Protein AF-A0A2G6H4A6-F1 (afdb_monomer_lite)

Secondary structure (DSSP, 8-state):
----EEEEEEEEEEEEEEEE---S-GGGTTS--EEEEEEEEEEEEEEETTEEEEEEEEEETT--EEEEEEEEEEEETTEEEEEEEEEE-TT---TT---SSSSSSSSSEEEEEEEEEE--STTEEEEEEEEEEEESS-BTTB-S-EEEEEEEEEEEEEEETTEEEEEEEEEEEEEEE--S--SS--EEEEEEEEE-

Sequence (196 aa):
MYKNLKIGTNIIHYKYSNSFQKGNSLSDLYDFKGRNGLNYSLYANYRYDRIYGFTELSFDKERAKAVLAGILLNASERLQFSMLYRDFARNYQGLYSAGFGDKSGTKNERGWYLGMEILPLAKWKLSAYFDMYEFSWLRQSVDAPSRGNDYKIRVEYLYSDKLDGYLQFYQESNQKNTKKPVAVRFLTKEKRTKLR

Foldseek 3Di:
DPPQKDKDKDKDKFFAPDWDDDDPDQLCPLEDTGGIKMKMKIKMWGDDPQKIKIKMWMAIPVRFIKIKIKMWGCVDPFKIKIKMWIDAEQNGYDPPDQDDDPDGDRHQKTKMKIKMWGDPDVQKIKIKMKIKMWGCGADVQAHHTWIKMKMKIKIKGCPDPVDIDMKMKIKMKIWGFDPDPDPDTDTDIDMDIDID

pLDDT: mean 90.6, std 8.52, range [42.22, 98.56]

Structure (mmCIF, N/CA/C/O backbone):
data_AF-A0A2G6H4A6-F1
#
_entry.id   AF-A0A2G6H4A6-F1
#
loop_
_atom_site.group_PDB
_atom_site.id
_atom_site.type_symbol
_atom_site.label_atom_id
_atom_site.label_alt_id
_atom_site.label_comp_id
_atom_site.label_asym_id
_atom_site.label_entity_id
_atom_site.label_seq_id
_atom_site.pdbx_PDB_ins_code
_atom_site.Cartn_x
_atom_site.Cartn_y
_atom_site.Cartn_z
_atom_site.occupancy
_atom_site.B_iso_or_equiv
_atom_site.auth_seq_id
_atom_site.auth_comp_id
_atom_site.auth_asym_id
_atom_site.auth_atom_id
_atom_site.pdbx_PDB_model_num
ATOM 1 N N . MET A 1 1 ? -31.080 -9.383 -1.862 1.00 42.22 1 MET A N 1
ATOM 2 C CA . MET A 1 1 ? -29.990 -10.380 -1.955 1.00 42.22 1 MET A CA 1
ATOM 3 C C . MET A 1 1 ? -28.676 -9.618 -2.092 1.00 42.22 1 MET A C 1
ATOM 5 O O . MET A 1 1 ? -28.403 -9.089 -3.162 1.00 42.22 1 MET A O 1
ATOM 9 N N . TYR A 1 2 ? -27.922 -9.432 -1.005 1.00 52.97 2 TYR A N 1
ATOM 10 C CA . TYR A 1 2 ? -26.636 -8.730 -1.077 1.00 52.97 2 TYR A CA 1
ATOM 11 C C . TYR A 1 2 ? -25.658 -9.603 -1.872 1.00 52.97 2 TYR A C 1
ATOM 13 O O . TYR A 1 2 ? -25.389 -10.740 -1.490 1.00 52.97 2 TYR A O 1
ATOM 21 N N . LYS A 1 3 ? -25.180 -9.118 -3.025 1.00 68.56 3 LYS A N 1
ATOM 22 C CA . LYS A 1 3 ? -24.142 -9.824 -3.785 1.00 68.56 3 LYS A CA 1
ATOM 23 C C . LYS A 1 3 ? -22.835 -9.715 -3.003 1.00 68.56 3 LYS A C 1
ATOM 25 O O . LYS A 1 3 ? -22.158 -8.695 -3.056 1.00 68.56 3 LYS A O 1
ATOM 30 N N . ASN A 1 4 ? -22.514 -10.778 -2.273 1.00 90.56 4 ASN A N 1
ATOM 31 C CA . ASN A 1 4 ? -21.296 -10.900 -1.474 1.00 90.56 4 ASN A CA 1
ATOM 32 C C . ASN A 1 4 ? -20.027 -10.935 -2.333 1.00 90.56 4 ASN A C 1
ATOM 34 O O . ASN A 1 4 ? -18.961 -10.603 -1.835 1.00 90.56 4 ASN A O 1
ATOM 38 N N . LEU A 1 5 ? -20.137 -11.295 -3.617 1.00 95.25 5 LEU A N 1
ATOM 39 C CA . LEU A 1 5 ? -19.042 -11.334 -4.582 1.00 95.25 5 LEU A CA 1
ATOM 40 C C . LEU A 1 5 ? -19.268 -10.303 -5.693 1.00 95.25 5 LEU A C 1
ATOM 42 O O . LEU A 1 5 ? -20.334 -10.267 -6.314 1.00 95.25 5 LEU A O 1
ATOM 46 N N . LYS A 1 6 ? -18.239 -9.507 -5.981 1.00 96.12 6 LYS A N 1
ATOM 47 C CA . LYS A 1 6 ? -18.180 -8.599 -7.127 1.00 96.12 6 LYS A CA 1
ATOM 48 C C . LYS A 1 6 ? -16.910 -8.881 -7.911 1.00 96.12 6 LYS A C 1
ATOM 50 O O . LYS A 1 6 ? -15.824 -8.771 -7.359 1.00 96.12 6 LYS A O 1
ATOM 55 N N . ILE A 1 7 ? -17.055 -9.195 -9.190 1.00 97.19 7 ILE A N 1
ATOM 56 C CA . ILE A 1 7 ? -15.943 -9.357 -10.128 1.00 97.19 7 ILE A CA 1
ATOM 57 C C . ILE A 1 7 ? -16.102 -8.291 -11.206 1.00 97.19 7 ILE A C 1
ATOM 59 O O . ILE A 1 7 ? -17.227 -7.970 -11.596 1.00 97.19 7 ILE A O 1
ATOM 63 N N . GLY A 1 8 ? -14.996 -7.729 -11.669 1.00 97.12 8 GLY A N 1
ATOM 64 C CA . GLY A 1 8 ? -15.000 -6.790 -12.777 1.00 97.12 8 GLY A CA 1
ATOM 65 C C . GLY A 1 8 ? -13.657 -6.730 -13.480 1.00 97.12 8 GLY A C 1
ATOM 66 O O . GLY A 1 8 ? -12.687 -7.374 -13.085 1.00 97.12 8 GLY A O 1
ATOM 67 N N . THR A 1 9 ? -13.623 -5.952 -14.551 1.00 97.38 9 THR A N 1
ATOM 68 C CA . THR A 1 9 ? -12.423 -5.715 -15.342 1.00 97.38 9 THR A CA 1
ATOM 69 C C . THR A 1 9 ? -12.318 -4.235 -15.671 1.00 97.38 9 THR A C 1
ATOM 71 O O . THR A 1 9 ? -13.341 -3.560 -15.791 1.00 97.38 9 THR A O 1
ATOM 74 N N . ASN A 1 10 ? -11.093 -3.740 -15.805 1.00 94.75 10 ASN A N 1
ATOM 75 C CA . ASN A 1 10 ? -10.807 -2.401 -16.303 1.00 94.75 10 ASN A CA 1
ATOM 76 C C . ASN A 1 10 ? -9.886 -2.518 -17.513 1.00 94.75 10 ASN A C 1
ATOM 78 O O . ASN A 1 10 ? -8.988 -3.356 -17.524 1.00 94.75 10 ASN A O 1
ATOM 82 N N . ILE A 1 11 ? -10.085 -1.675 -18.521 1.00 95.44 11 ILE A N 1
ATOM 83 C CA . ILE A 1 11 ? -9.207 -1.593 -19.690 1.00 95.44 11 ILE A CA 1
ATOM 84 C C . ILE A 1 11 ? -8.955 -0.119 -19.969 1.00 95.44 11 ILE A C 1
ATOM 86 O O . ILE A 1 11 ? -9.893 0.666 -20.094 1.00 95.44 11 ILE A O 1
ATOM 90 N N . ILE A 1 12 ? -7.685 0.255 -20.068 1.00 94.06 12 ILE A N 1
ATOM 91 C CA . ILE A 1 12 ? -7.255 1.613 -20.377 1.00 94.06 12 ILE A CA 1
ATOM 92 C C . ILE A 1 12 ? -6.296 1.534 -21.555 1.00 94.06 12 ILE A C 1
ATOM 94 O O . ILE A 1 12 ? -5.229 0.932 -21.466 1.00 94.06 12 ILE A O 1
ATOM 98 N N . HIS A 1 13 ? -6.673 2.176 -22.654 1.00 94.00 13 HIS A N 1
ATOM 99 C CA . HIS A 1 13 ? -5.808 2.402 -23.801 1.00 94.00 13 HIS A CA 1
ATOM 100 C C . HIS A 1 13 ? -5.517 3.895 -23.909 1.00 94.00 13 HIS A C 1
ATOM 102 O O . HIS A 1 13 ? -6.431 4.716 -23.843 1.00 94.00 13 HIS A O 1
ATOM 108 N N . TYR A 1 14 ? -4.252 4.250 -24.096 1.00 91.75 14 TYR A N 1
ATOM 109 C CA . TYR A 1 14 ? -3.830 5.635 -24.260 1.00 91.75 14 TYR A CA 1
ATOM 110 C C . TYR A 1 14 ? -2.920 5.781 -25.476 1.00 91.75 14 TYR A C 1
ATOM 112 O O . TYR A 1 14 ? -2.122 4.896 -25.797 1.00 91.75 14 TYR A O 1
ATOM 120 N N . LYS A 1 15 ? -3.050 6.923 -26.158 1.00 92.69 15 LYS A N 1
ATOM 121 C CA . LYS A 1 15 ? -2.296 7.281 -27.361 1.00 92.69 15 LYS A CA 1
ATOM 122 C C . LYS A 1 15 ? -1.831 8.731 -27.263 1.00 92.69 15 LYS A C 1
ATOM 124 O O . LYS A 1 15 ? -2.640 9.627 -27.050 1.00 92.69 15 LYS A O 1
ATOM 129 N N . TYR A 1 16 ? -0.541 8.951 -27.466 1.00 88.94 16 TYR A N 1
ATOM 130 C CA . TYR A 1 16 ? 0.104 10.257 -27.441 1.00 88.94 16 TYR A CA 1
ATOM 131 C C . TYR A 1 16 ? 0.483 10.709 -28.855 1.00 88.94 16 TYR A C 1
ATOM 133 O O . TYR A 1 16 ? 0.758 9.887 -29.733 1.00 88.94 16 TYR A O 1
ATOM 141 N N . SER A 1 17 ? 0.511 12.026 -29.073 1.00 90.56 17 SER A N 1
ATOM 142 C CA . SER A 1 17 ? 0.963 12.634 -30.333 1.00 90.56 17 SER A CA 1
ATOM 143 C C . SER A 1 17 ? 2.458 12.397 -30.571 1.00 90.56 17 SER A C 1
ATOM 145 O O . SER A 1 17 ? 2.866 12.039 -31.676 1.00 90.56 17 SER A O 1
ATOM 147 N N . ASN A 1 18 ? 3.259 12.515 -29.511 1.00 87.94 18 ASN A N 1
ATOM 148 C CA . ASN A 1 18 ? 4.705 12.321 -29.526 1.00 87.94 18 ASN A CA 1
ATOM 149 C C . ASN A 1 18 ? 5.113 11.042 -28.790 1.00 87.94 18 ASN A C 1
ATOM 151 O O . ASN A 1 18 ? 4.397 10.548 -27.919 1.00 87.94 18 ASN A O 1
ATOM 155 N N . SER A 1 19 ? 6.275 10.492 -29.158 1.00 83.75 19 SER A N 1
ATOM 156 C CA . SER A 1 19 ? 6.820 9.318 -28.470 1.00 83.75 19 SER A CA 1
ATOM 157 C C . SER A 1 19 ? 7.399 9.735 -27.129 1.00 83.75 19 SER A C 1
ATOM 159 O O . SER A 1 19 ? 8.282 10.589 -27.087 1.00 83.75 19 SER A O 1
ATOM 161 N N . PHE A 1 20 ? 6.937 9.111 -26.049 1.00 81.44 20 PHE A N 1
ATOM 162 C CA . PHE A 1 20 ? 7.582 9.236 -24.752 1.00 81.44 20 PHE A CA 1
ATOM 163 C C . PHE A 1 20 ? 8.858 8.402 -24.742 1.00 81.44 20 PHE A C 1
ATOM 165 O O . PHE A 1 20 ? 8.851 7.219 -25.087 1.00 81.44 20 PHE A O 1
ATOM 172 N N . GLN A 1 21 ? 9.950 9.028 -24.327 1.00 76.44 21 GLN A N 1
ATOM 173 C CA . GLN A 1 21 ? 11.202 8.360 -24.023 1.00 76.44 21 GLN A CA 1
ATOM 174 C C . GLN A 1 21 ? 11.761 9.020 -22.769 1.00 76.44 21 GLN A C 1
ATOM 176 O O . GLN A 1 21 ? 12.102 10.202 -22.775 1.00 76.44 21 GLN A O 1
ATOM 181 N N . LYS A 1 22 ? 11.798 8.269 -21.669 1.00 71.62 22 LYS A N 1
ATOM 182 C CA . LYS A 1 22 ? 12.567 8.682 -20.495 1.00 71.62 22 LYS A CA 1
ATOM 183 C C . LYS A 1 22 ? 14.063 8.607 -20.797 1.00 71.62 22 LYS A C 1
ATOM 185 O O . LYS A 1 22 ? 14.463 7.960 -21.764 1.00 71.62 22 LYS A O 1
ATOM 190 N N . GLY A 1 23 ? 14.858 9.313 -19.994 1.00 74.94 23 GLY A N 1
ATOM 191 C CA . GLY A 1 23 ? 16.300 9.450 -20.185 1.00 74.94 23 GLY A CA 1
ATOM 192 C C . GLY A 1 23 ? 17.056 8.119 -20.261 1.00 74.94 23 GLY A C 1
ATOM 193 O O . GLY A 1 23 ? 16.515 7.038 -20.045 1.00 74.94 23 GLY A O 1
ATOM 194 N N . ASN A 1 24 ? 18.353 8.198 -20.555 1.00 76.75 24 ASN A N 1
ATOM 195 C CA . ASN A 1 24 ? 19.206 7.022 -20.767 1.00 76.75 24 ASN A CA 1
ATOM 196 C C . ASN A 1 24 ? 19.779 6.430 -19.462 1.00 76.75 24 ASN A C 1
ATOM 198 O O . ASN A 1 24 ? 20.833 5.798 -19.481 1.00 76.75 24 ASN A O 1
ATOM 202 N N . SER A 1 25 ? 19.126 6.646 -18.315 1.00 81.56 25 SER A N 1
ATOM 203 C CA . SER A 1 25 ? 19.603 6.092 -17.044 1.00 81.56 25 SER A CA 1
ATOM 204 C C . SER A 1 25 ? 19.231 4.609 -16.911 1.00 81.56 25 SER A C 1
ATOM 206 O O . SER A 1 25 ? 18.192 4.168 -17.401 1.00 81.56 25 SER A O 1
ATOM 208 N N . LEU A 1 26 ? 20.044 3.822 -16.196 1.00 82.81 26 LEU A N 1
ATOM 209 C CA . LEU A 1 26 ? 19.733 2.410 -15.913 1.00 82.81 26 LEU A CA 1
ATOM 210 C C . LEU A 1 26 ? 18.418 2.245 -15.121 1.00 82.81 26 LEU A C 1
ATOM 212 O O . LEU A 1 26 ? 17.732 1.228 -15.256 1.00 82.81 26 LEU A O 1
ATOM 216 N N . SER A 1 27 ? 18.025 3.250 -14.330 1.00 81.56 27 SER A N 1
ATOM 217 C CA . SER A 1 27 ? 16.728 3.277 -13.642 1.00 81.56 27 SER A CA 1
ATOM 218 C C . SER A 1 27 ? 15.531 3.406 -14.586 1.00 81.56 27 SER A C 1
ATOM 220 O O . SER A 1 27 ? 14.454 2.933 -14.240 1.00 81.56 27 SER A O 1
ATOM 222 N N . ASP A 1 28 ? 15.716 3.964 -15.785 1.00 84.31 28 ASP A N 1
ATOM 223 C CA . ASP A 1 28 ? 14.646 4.170 -16.771 1.00 84.31 28 ASP A CA 1
ATOM 224 C C . ASP A 1 28 ? 14.490 2.985 -17.747 1.00 84.31 28 ASP A C 1
ATOM 226 O O . ASP A 1 28 ? 13.680 3.038 -18.675 1.00 84.31 28 ASP A O 1
ATOM 230 N N . LEU A 1 29 ? 15.261 1.901 -17.571 1.00 85.94 29 LEU A N 1
ATOM 231 C CA . LEU A 1 29 ? 15.284 0.762 -18.499 1.00 85.94 29 LEU A CA 1
ATOM 232 C C . LEU A 1 29 ? 13.884 0.186 -18.763 1.00 85.94 29 LEU A C 1
ATOM 234 O O . LEU A 1 29 ? 13.551 -0.101 -19.913 1.00 85.94 29 LEU A O 1
ATOM 238 N N . TYR A 1 30 ? 13.092 0.054 -17.700 1.00 85.31 30 TYR A N 1
ATOM 239 C CA . TYR A 1 30 ? 11.766 -0.562 -17.696 1.00 85.31 30 TYR A CA 1
ATOM 240 C C . TYR A 1 30 ? 10.608 0.435 -17.784 1.00 85.31 30 TYR A C 1
ATOM 242 O O . TYR A 1 30 ? 9.442 0.044 -17.715 1.00 85.31 30 TYR A O 1
ATOM 250 N N . ASP A 1 31 ? 10.917 1.721 -17.916 1.00 86.31 31 ASP A N 1
ATOM 251 C CA . ASP A 1 31 ? 9.892 2.745 -17.988 1.00 86.31 31 ASP A CA 1
ATOM 252 C C . ASP A 1 31 ? 9.211 2.751 -19.356 1.00 86.31 31 ASP A C 1
ATOM 254 O O . ASP A 1 31 ? 9.790 2.340 -20.363 1.00 86.31 31 ASP A O 1
ATOM 258 N N . PHE A 1 32 ? 7.963 3.227 -19.378 1.00 86.75 32 PHE A N 1
ATOM 259 C CA . PHE A 1 32 ? 7.166 3.302 -20.595 1.00 86.75 32 PHE A CA 1
ATOM 260 C C . PHE A 1 32 ? 7.907 4.057 -21.702 1.00 86.75 32 PHE A C 1
ATOM 262 O O . PHE A 1 32 ? 8.366 5.188 -21.508 1.00 86.75 32 PHE A O 1
ATOM 269 N N . LYS A 1 33 ? 7.988 3.422 -22.873 1.00 86.44 33 LYS A N 1
ATOM 270 C CA . LYS A 1 33 ? 8.583 3.976 -24.090 1.00 86.44 33 LYS A CA 1
ATOM 271 C C . LYS A 1 33 ? 7.604 3.800 -25.240 1.00 86.44 33 LYS A C 1
ATOM 273 O O . LYS A 1 33 ? 7.107 2.703 -25.473 1.00 86.44 33 LYS A O 1
ATOM 278 N N . GLY A 1 34 ? 7.359 4.875 -25.980 1.00 87.38 34 GLY A N 1
ATOM 279 C CA . GLY A 1 34 ? 6.523 4.846 -27.176 1.00 87.38 34 GLY A CA 1
ATOM 280 C C . GLY A 1 34 ? 5.347 5.815 -27.142 1.00 87.38 34 GLY A C 1
ATOM 281 O O . GLY A 1 34 ? 5.282 6.749 -26.344 1.00 87.38 34 GLY A O 1
ATOM 282 N N . ARG A 1 35 ? 4.417 5.604 -28.078 1.00 90.25 35 ARG A N 1
ATOM 283 C CA . ARG A 1 35 ? 3.253 6.478 -28.314 1.00 90.25 35 ARG A CA 1
ATOM 284 C C . ARG A 1 35 ? 1.935 5.880 -27.852 1.00 90.25 35 ARG A C 1
ATOM 286 O O . ARG A 1 35 ? 0.970 6.617 -27.710 1.00 90.25 35 ARG A O 1
ATOM 293 N N . ASN A 1 36 ? 1.866 4.566 -27.671 1.00 90.94 36 ASN A N 1
ATOM 294 C CA . ASN A 1 36 ? 0.649 3.879 -27.270 1.00 90.94 36 ASN A CA 1
ATOM 295 C C . ASN A 1 36 ? 0.925 2.912 -26.129 1.00 90.94 36 ASN A C 1
ATOM 297 O O . ASN A 1 36 ? 1.999 2.320 -26.047 1.00 90.94 36 ASN A O 1
ATOM 301 N N . GLY A 1 37 ? -0.060 2.751 -25.262 1.00 92.00 37 GLY A N 1
ATOM 302 C CA . GLY A 1 37 ? -0.026 1.753 -24.214 1.00 92.00 37 GLY A CA 1
ATOM 303 C C . GLY A 1 37 ? -1.419 1.244 -23.914 1.00 92.00 37 GLY A C 1
ATOM 304 O O . GLY A 1 37 ? -2.429 1.863 -24.256 1.00 92.00 37 GLY A O 1
ATOM 305 N N . LEU A 1 38 ? -1.440 0.060 -23.326 1.00 93.81 38 LEU A N 1
ATOM 306 C CA . LEU A 1 38 ? -2.638 -0.658 -22.951 1.00 93.81 38 LEU A CA 1
ATOM 307 C C . LEU A 1 38 ? -2.380 -1.247 -21.573 1.00 93.81 38 LEU A C 1
ATOM 309 O O . LEU A 1 38 ? -1.358 -1.898 -21.368 1.00 93.81 38 LEU A O 1
ATOM 313 N N . ASN A 1 39 ? -3.315 -1.037 -20.660 1.00 95.75 39 ASN A N 1
ATOM 314 C CA . ASN A 1 39 ? -3.384 -1.751 -19.399 1.00 95.75 39 ASN A CA 1
ATOM 315 C C . ASN A 1 39 ? -4.761 -2.386 -19.282 1.00 95.75 39 ASN A C 1
ATOM 317 O O . ASN A 1 39 ? -5.765 -1.775 -19.650 1.00 95.75 39 ASN A O 1
ATOM 321 N N . TYR A 1 40 ? -4.812 -3.598 -18.756 1.00 95.94 40 TYR A N 1
ATOM 322 C CA . TYR A 1 40 ? -6.059 -4.274 -18.442 1.00 95.94 40 TYR A CA 1
ATOM 323 C C . TYR A 1 40 ? -5.946 -4.949 -17.082 1.00 95.94 40 TYR A C 1
ATOM 325 O O . TYR A 1 40 ? -4.878 -5.438 -16.719 1.00 95.94 40 TYR A O 1
ATOM 333 N N . SER A 1 41 ? -7.031 -4.962 -16.317 1.00 96.31 41 SER A N 1
ATOM 334 C CA . SER A 1 41 ? -7.068 -5.586 -15.001 1.00 96.31 41 SER A CA 1
ATOM 335 C C . SER A 1 41 ? -8.323 -6.407 -14.792 1.00 96.31 41 SER A C 1
ATOM 337 O O . SER A 1 41 ? -9.358 -6.175 -15.420 1.00 96.31 41 SER A O 1
ATOM 339 N N . LEU A 1 42 ? -8.214 -7.392 -13.912 1.00 97.62 42 LEU A N 1
ATOM 340 C CA . LEU A 1 42 ? -9.311 -8.180 -13.385 1.00 97.62 42 LEU A CA 1
ATOM 341 C C . LEU A 1 42 ? -9.312 -7.995 -11.871 1.00 97.62 42 LEU A C 1
ATOM 343 O O . LEU A 1 42 ? -8.297 -8.247 -11.221 1.00 97.62 42 LEU A O 1
ATOM 347 N N . TYR A 1 43 ? -10.436 -7.564 -11.311 1.00 97.38 43 TYR A N 1
ATOM 348 C CA . TYR A 1 43 ? -10.580 -7.384 -9.873 1.00 97.38 43 TYR A CA 1
ATOM 349 C C . TYR A 1 43 ? -11.717 -8.234 -9.324 1.00 97.38 43 TYR A C 1
ATOM 351 O O . TYR A 1 43 ? -12.733 -8.464 -9.985 1.00 97.38 43 TYR A O 1
ATOM 359 N N . ALA A 1 44 ? -11.557 -8.667 -8.080 1.00 97.56 44 ALA A N 1
ATOM 360 C CA . ALA A 1 44 ? -12.580 -9.367 -7.327 1.00 97.56 44 ALA A CA 1
ATOM 361 C C . ALA A 1 44 ? -12.637 -8.825 -5.899 1.00 97.56 44 ALA A C 1
ATOM 363 O O . ALA A 1 44 ? -11.612 -8.625 -5.256 1.00 97.56 44 ALA A O 1
ATOM 364 N N . ASN A 1 45 ? -13.849 -8.610 -5.399 1.00 97.12 45 ASN A N 1
ATOM 365 C CA . ASN A 1 45 ? -14.125 -8.230 -4.022 1.00 97.12 45 ASN A CA 1
ATOM 366 C C . ASN A 1 45 ? -15.124 -9.220 -3.437 1.00 97.12 45 ASN A C 1
ATOM 368 O O . ASN A 1 45 ? -16.128 -9.536 -4.081 1.00 97.12 45 ASN A O 1
ATOM 372 N N . TYR A 1 46 ? -14.871 -9.675 -2.218 1.00 96.81 46 TYR A N 1
ATOM 373 C CA . TYR A 1 46 ? -15.729 -10.616 -1.522 1.00 96.81 46 TYR A CA 1
ATOM 374 C C . TYR A 1 46 ? -15.963 -10.169 -0.083 1.00 96.81 46 TYR A C 1
ATOM 376 O O . TYR A 1 46 ? -15.019 -9.852 0.637 1.00 96.81 46 TYR A O 1
ATOM 384 N N . ARG A 1 47 ? -17.223 -10.141 0.347 1.00 96.62 47 ARG A N 1
ATOM 385 C CA . ARG A 1 47 ? -17.610 -9.864 1.731 1.00 96.62 47 ARG A CA 1
ATOM 386 C C . ARG A 1 47 ? -18.254 -11.098 2.342 1.00 96.62 47 ARG A C 1
ATOM 388 O O . ARG A 1 47 ? -19.237 -11.606 1.811 1.00 96.62 47 ARG A O 1
ATOM 395 N N . TYR A 1 48 ? -17.734 -11.528 3.481 1.00 94.69 48 TYR A N 1
ATOM 396 C CA . TYR A 1 48 ? -18.288 -12.612 4.276 1.00 94.69 48 TYR A CA 1
ATOM 397 C C . TYR A 1 48 ? -18.274 -12.219 5.750 1.00 94.69 48 TYR A C 1
ATOM 399 O O . TYR A 1 48 ? -17.205 -12.117 6.348 1.00 94.69 48 TYR A O 1
ATOM 407 N N . ASP A 1 49 ? -19.460 -11.978 6.315 1.00 94.00 49 ASP A N 1
ATOM 408 C CA . ASP A 1 49 ? -19.631 -11.522 7.699 1.00 94.00 49 ASP A CA 1
ATOM 409 C C . ASP A 1 49 ? -18.722 -10.313 8.022 1.00 94.00 49 ASP A C 1
ATOM 411 O O . ASP A 1 49 ? -18.855 -9.247 7.410 1.00 94.00 49 ASP A O 1
ATOM 415 N N . ARG A 1 50 ? -17.762 -10.488 8.936 1.00 95.44 50 ARG A N 1
ATOM 416 C CA . ARG A 1 50 ? -16.800 -9.480 9.395 1.00 95.44 50 ARG A CA 1
ATOM 417 C C . ARG A 1 50 ? -15.570 -9.336 8.497 1.00 95.44 50 ARG A C 1
ATOM 419 O O . ARG A 1 50 ? -14.692 -8.534 8.806 1.00 95.44 50 ARG A O 1
ATOM 426 N N . ILE A 1 51 ? -15.483 -10.104 7.413 1.00 96.94 51 ILE A N 1
ATOM 427 C CA . ILE A 1 51 ? -14.325 -10.171 6.520 1.00 96.94 51 ILE A CA 1
ATOM 428 C C . ILE A 1 51 ? -14.666 -9.525 5.176 1.00 96.94 51 ILE A C 1
ATOM 430 O O . ILE A 1 51 ? -15.659 -9.862 4.529 1.00 96.94 51 ILE A O 1
ATOM 434 N N . TYR A 1 52 ? -13.802 -8.623 4.721 1.00 97.69 52 TYR A N 1
ATOM 435 C CA . TYR A 1 52 ? -13.829 -8.062 3.376 1.00 97.69 52 TYR A CA 1
ATOM 436 C C . TYR A 1 52 ? -12.491 -8.316 2.685 1.00 97.69 52 TYR A C 1
ATOM 438 O O . TYR A 1 52 ? -11.473 -7.758 3.080 1.00 97.69 52 TYR A O 1
ATOM 446 N N . GLY A 1 53 ? -12.498 -9.161 1.660 1.00 98.00 53 GLY A N 1
ATOM 447 C CA . GLY A 1 53 ? -11.346 -9.444 0.813 1.00 98.00 53 GLY A CA 1
ATOM 448 C C . GLY A 1 53 ? -11.440 -8.716 -0.523 1.00 98.00 53 GLY A C 1
ATOM 449 O O . GLY A 1 53 ? -12.526 -8.577 -1.089 1.00 98.00 53 GLY A O 1
ATOM 450 N N . PHE A 1 54 ? -10.300 -8.286 -1.046 1.00 97.94 54 PHE A N 1
ATOM 451 C CA . PHE A 1 54 ? -10.184 -7.683 -2.368 1.00 97.94 54 PHE A CA 1
ATOM 452 C C . PHE A 1 54 ? -8.897 -8.130 -3.050 1.00 97.94 54 PHE A C 1
ATOM 454 O O . PHE A 1 54 ? -7.891 -8.409 -2.400 1.00 97.94 54 PHE A O 1
ATOM 461 N N . THR A 1 55 ? -8.927 -8.202 -4.373 1.00 97.94 55 THR A N 1
ATOM 462 C CA . THR A 1 55 ? -7.752 -8.472 -5.193 1.00 97.94 55 THR A CA 1
ATOM 463 C C . THR A 1 55 ? -7.905 -7.833 -6.562 1.00 97.94 55 THR A C 1
ATOM 465 O O . THR A 1 55 ? -9.012 -7.749 -7.097 1.00 97.94 55 THR A O 1
ATOM 468 N N . GLU A 1 56 ? -6.791 -7.395 -7.126 1.00 97.56 56 GLU A N 1
ATOM 469 C CA . GLU A 1 56 ? -6.674 -6.899 -8.484 1.00 97.56 56 GLU A CA 1
ATOM 470 C C . GLU A 1 56 ? -5.400 -7.458 -9.123 1.00 97.56 56 GLU A C 1
ATOM 472 O O . GLU A 1 56 ? -4.300 -7.373 -8.570 1.00 97.56 56 GLU A O 1
ATOM 477 N N . LEU A 1 57 ? -5.574 -8.047 -10.302 1.00 97.38 57 LEU A N 1
ATOM 478 C CA . LEU A 1 57 ? -4.512 -8.534 -11.165 1.00 97.38 57 LEU A CA 1
ATOM 479 C C . LEU A 1 57 ? -4.526 -7.701 -12.442 1.00 97.38 57 LEU A C 1
ATOM 481 O O . LEU A 1 57 ? -5.502 -7.719 -13.189 1.00 97.38 57 LEU A O 1
ATOM 485 N N . SER A 1 58 ? -3.427 -7.009 -12.697 1.00 96.69 58 SER A N 1
ATOM 486 C CA . SER A 1 58 ? -3.266 -6.085 -13.811 1.00 96.69 58 SER A CA 1
ATOM 487 C C . SER A 1 58 ? -2.139 -6.523 -14.726 1.00 96.69 58 SER A C 1
ATOM 489 O O . SER A 1 58 ? -1.129 -7.072 -14.284 1.00 96.69 58 SER A O 1
ATOM 491 N N . PHE A 1 59 ? -2.301 -6.222 -16.006 1.00 96.44 59 PHE A N 1
ATOM 492 C CA . PHE A 1 59 ? -1.336 -6.487 -17.054 1.00 96.44 59 PHE A CA 1
ATOM 493 C C . PHE A 1 59 ? -1.169 -5.266 -17.947 1.00 96.44 59 PHE A C 1
ATOM 495 O O . PHE A 1 59 ? -2.096 -4.471 -18.119 1.00 96.44 59 PHE A O 1
ATOM 502 N N . ASP A 1 60 ? 0.019 -5.109 -18.513 1.00 94.62 60 ASP A N 1
ATOM 503 C CA . ASP A 1 60 ? 0.266 -4.131 -19.565 1.00 94.62 60 ASP A CA 1
ATOM 504 C C . ASP A 1 60 ? 0.331 -4.783 -20.954 1.00 94.62 60 ASP A C 1
ATOM 506 O O . ASP A 1 60 ? 0.172 -5.995 -21.123 1.00 94.62 60 ASP A O 1
ATOM 510 N N . LYS A 1 61 ? 0.563 -3.951 -21.970 1.00 92.38 61 LYS A N 1
ATOM 511 C CA . LYS A 1 61 ? 0.725 -4.359 -23.369 1.00 92.38 61 LYS A CA 1
ATOM 512 C C . LYS A 1 61 ? 1.816 -5.422 -23.558 1.00 92.38 61 LYS A C 1
ATOM 514 O O . LYS A 1 61 ? 1.654 -6.311 -24.390 1.00 92.38 61 LYS A O 1
ATOM 519 N N . GLU A 1 62 ? 2.889 -5.344 -22.775 1.00 91.81 62 GLU A N 1
ATOM 520 C CA . GLU A 1 62 ? 4.040 -6.253 -22.820 1.00 91.81 62 GLU A CA 1
ATOM 521 C C . GLU A 1 62 ? 3.861 -7.466 -21.885 1.00 91.81 62 GLU A C 1
ATOM 523 O O . GLU A 1 62 ? 4.795 -8.239 -21.665 1.00 91.81 62 GLU A O 1
ATOM 528 N N . ARG A 1 63 ? 2.642 -7.666 -21.355 1.00 92.75 63 ARG A N 1
ATOM 529 C CA . ARG A 1 63 ? 2.242 -8.757 -20.449 1.00 92.75 63 ARG A CA 1
ATOM 530 C C . ARG A 1 63 ? 2.973 -8.760 -19.106 1.00 92.75 63 ARG A C 1
ATOM 532 O O . ARG A 1 63 ? 2.931 -9.763 -18.388 1.00 92.75 63 ARG A O 1
ATOM 539 N N . ALA A 1 64 ? 3.625 -7.663 -18.734 1.00 95.25 64 ALA A N 1
ATOM 540 C CA . ALA A 1 64 ? 4.117 -7.507 -17.376 1.00 95.25 64 ALA A CA 1
ATOM 541 C C . ALA A 1 64 ? 2.925 -7.448 -16.417 1.00 95.25 64 ALA A C 1
ATOM 543 O O . ALA A 1 64 ? 1.848 -6.985 -16.789 1.00 95.25 64 ALA A O 1
ATOM 544 N N . LYS A 1 65 ? 3.112 -7.929 -15.186 1.00 95.94 65 LYS A N 1
ATOM 545 C CA . LYS A 1 65 ? 2.031 -8.099 -14.208 1.00 95.94 65 LYS A CA 1
ATOM 546 C C . LYS A 1 65 ? 2.175 -7.157 -13.015 1.00 95.94 65 LYS A C 1
ATOM 548 O O . LYS A 1 65 ? 3.286 -6.885 -12.560 1.00 95.94 65 LYS A O 1
ATOM 553 N N . ALA A 1 66 ? 1.046 -6.743 -12.464 1.00 96.69 66 ALA A N 1
ATOM 554 C CA . ALA A 1 66 ? 0.953 -6.097 -11.166 1.00 96.69 66 ALA A CA 1
ATOM 555 C C . ALA A 1 66 ? -0.196 -6.730 -10.380 1.00 96.69 66 ALA A C 1
ATOM 557 O O . ALA A 1 66 ? -1.301 -6.865 -10.896 1.00 96.69 66 ALA A O 1
ATOM 558 N N . VAL A 1 67 ? 0.077 -7.145 -9.148 1.00 97.25 67 VAL A N 1
ATOM 559 C CA . VAL A 1 67 ? -0.892 -7.799 -8.265 1.00 97.25 67 VAL A CA 1
ATOM 560 C C . VAL A 1 67 ? -1.027 -6.998 -6.988 1.00 97.25 67 VAL A C 1
ATOM 562 O O . VAL A 1 67 ? -0.030 -6.564 -6.410 1.00 97.25 67 VAL A O 1
ATOM 565 N N . LEU A 1 68 ? -2.259 -6.850 -6.524 1.00 97.12 68 LEU A N 1
ATOM 566 C CA . LEU A 1 68 ? -2.580 -6.298 -5.220 1.00 97.12 68 LEU A CA 1
ATOM 567 C C . LEU A 1 68 ? -3.718 -7.110 -4.619 1.00 97.12 68 LEU A C 1
ATOM 569 O O . LEU A 1 68 ? -4.724 -7.336 -5.277 1.00 97.12 68 LEU A O 1
ATOM 573 N N . ALA A 1 69 ? -3.569 -7.547 -3.377 1.00 98.12 69 ALA A N 1
ATOM 574 C CA . ALA A 1 69 ? -4.601 -8.287 -2.666 1.00 98.12 69 ALA A CA 1
ATOM 575 C C . ALA A 1 69 ? -4.630 -7.863 -1.205 1.00 98.12 69 ALA A C 1
ATOM 577 O O . ALA A 1 69 ? -3.594 -7.546 -0.631 1.00 98.12 69 ALA A O 1
ATOM 578 N N . GLY A 1 70 ? -5.797 -7.875 -0.581 1.00 98.19 70 GLY A N 1
ATOM 579 C CA . GLY A 1 70 ? -5.911 -7.516 0.818 1.00 98.19 70 GLY A CA 1
ATOM 580 C C . GLY A 1 70 ? -7.177 -8.027 1.472 1.00 98.19 70 GLY A C 1
ATOM 581 O O . GLY A 1 70 ? -8.121 -8.473 0.820 1.00 98.19 70 GLY A O 1
ATOM 582 N N . ILE A 1 71 ? -7.155 -7.984 2.796 1.00 98.31 71 ILE A N 1
ATOM 583 C CA . ILE A 1 71 ? -8.235 -8.413 3.670 1.00 98.31 71 ILE A CA 1
ATOM 584 C C . ILE A 1 71 ? -8.400 -7.360 4.763 1.00 98.31 71 ILE A C 1
ATOM 586 O O . ILE A 1 71 ? -7.426 -6.893 5.351 1.00 98.31 71 ILE A O 1
ATOM 590 N N . LEU A 1 72 ? -9.649 -7.011 5.045 1.00 98.19 72 LEU A N 1
ATOM 591 C CA . LEU A 1 72 ? -10.069 -6.256 6.215 1.00 98.19 72 LEU A CA 1
ATOM 592 C C . LEU A 1 72 ? -10.898 -7.186 7.101 1.00 98.19 72 LEU A C 1
ATOM 594 O O . LEU A 1 72 ? -11.833 -7.824 6.616 1.00 98.19 72 LEU A O 1
ATOM 598 N N . LEU A 1 73 ? -10.564 -7.254 8.385 1.00 98.19 73 LEU A N 1
ATOM 599 C CA . LEU A 1 73 ? -11.293 -8.023 9.390 1.00 98.19 73 LEU A CA 1
ATOM 600 C C . LEU A 1 73 ? -11.815 -7.073 10.464 1.00 98.19 73 LEU A C 1
ATOM 602 O O . LEU A 1 73 ? -11.034 -6.489 11.210 1.00 98.19 73 LEU A O 1
ATOM 606 N N . ASN A 1 74 ? -13.132 -6.981 10.594 1.00 97.88 74 ASN A N 1
ATOM 607 C CA . ASN A 1 74 ? -13.792 -6.284 11.693 1.00 97.88 74 ASN A CA 1
ATOM 608 C C . ASN A 1 74 ? -13.969 -7.258 12.864 1.00 97.88 74 ASN A C 1
ATOM 610 O O . ASN A 1 74 ? -15.029 -7.857 13.026 1.00 97.88 74 ASN A O 1
ATOM 614 N N . ALA A 1 75 ? -12.919 -7.470 13.661 1.00 96.62 75 ALA A N 1
ATOM 615 C CA . ALA A 1 75 ? -12.949 -8.417 14.778 1.00 96.62 75 ALA A CA 1
ATOM 616 C C . ALA A 1 75 ? -14.066 -8.088 15.791 1.00 96.62 75 ALA A C 1
ATOM 618 O O . ALA A 1 75 ? -14.700 -8.999 16.328 1.00 96.62 75 ALA A O 1
ATOM 619 N N . SER A 1 76 ? -14.360 -6.802 16.000 1.00 96.12 76 SER A N 1
ATOM 620 C CA . SER A 1 76 ? -15.528 -6.305 16.739 1.00 96.12 76 SER A CA 1
ATOM 621 C C . SER A 1 76 ? -15.954 -4.925 16.217 1.00 96.12 76 SER A C 1
ATOM 623 O O . SER A 1 76 ? -15.290 -4.359 15.353 1.00 96.12 76 SER A O 1
ATOM 625 N N . GLU A 1 77 ? -17.016 -4.336 16.777 1.00 93.25 77 GLU A N 1
ATOM 626 C CA . GLU A 1 77 ? -17.421 -2.944 16.489 1.00 93.25 77 GLU A CA 1
ATOM 627 C C . GLU A 1 77 ? -16.340 -1.904 16.836 1.00 93.25 77 GLU A C 1
ATOM 629 O O . GLU A 1 77 ? -16.432 -0.746 16.437 1.00 93.25 77 GLU A O 1
ATOM 634 N N . ARG A 1 78 ? -15.324 -2.306 17.607 1.00 96.25 78 ARG A N 1
ATOM 635 C CA . ARG A 1 78 ? -14.261 -1.437 18.115 1.00 96.25 78 ARG A CA 1
ATOM 636 C C . ARG A 1 78 ? -12.867 -1.891 17.712 1.00 96.25 78 ARG A C 1
ATOM 638 O O . ARG A 1 78 ? -11.919 -1.285 18.186 1.00 96.25 78 ARG A O 1
ATOM 645 N N . LEU A 1 79 ? -12.718 -2.955 16.925 1.00 97.69 79 LEU A N 1
ATOM 646 C CA . LEU A 1 79 ? -11.414 -3.504 16.559 1.00 97.69 79 LEU A CA 1
ATOM 647 C C . LEU A 1 79 ? -11.426 -3.981 15.112 1.00 97.69 79 LEU A C 1
ATOM 649 O O . LEU A 1 79 ? -12.159 -4.910 14.762 1.00 97.69 79 LEU A O 1
ATOM 653 N N . GLN A 1 80 ? -10.560 -3.382 14.306 1.00 98.31 80 GLN A N 1
ATOM 654 C CA . GLN A 1 80 ? -10.365 -3.713 12.907 1.00 98.31 80 GLN A CA 1
ATOM 655 C C . GLN A 1 80 ? -8.896 -4.035 12.633 1.00 98.31 80 GLN A C 1
ATOM 657 O O . GLN A 1 80 ? -7.989 -3.354 13.110 1.00 98.31 80 GLN A O 1
ATOM 662 N N . PHE A 1 81 ? -8.676 -5.050 11.807 1.00 98.56 81 PHE A N 1
ATOM 663 C CA . PHE A 1 81 ? -7.378 -5.392 11.245 1.00 98.56 81 PHE A CA 1
ATOM 664 C C . PHE A 1 81 ? -7.406 -5.251 9.729 1.00 98.56 81 PHE A C 1
ATOM 666 O O . PHE A 1 81 ? -8.431 -5.484 9.082 1.00 98.56 81 PHE A O 1
ATOM 673 N N . SER A 1 82 ? -6.262 -4.904 9.157 1.00 98.31 82 SER A N 1
ATOM 674 C CA . SER A 1 82 ? -6.052 -4.858 7.719 1.00 98.31 82 SER A CA 1
ATOM 675 C C . SER A 1 82 ? -4.733 -5.521 7.350 1.00 98.31 82 SER A C 1
ATOM 677 O O . SER A 1 82 ? -3.724 -5.386 8.038 1.00 98.31 82 SER A O 1
ATOM 679 N N . MET A 1 83 ? -4.750 -6.259 6.248 1.00 98.38 83 MET A N 1
ATOM 680 C CA . MET A 1 83 ? -3.568 -6.861 5.650 1.00 98.38 83 MET A CA 1
ATOM 681 C C . MET A 1 83 ? -3.633 -6.642 4.149 1.00 98.38 83 MET A C 1
ATOM 683 O O . MET A 1 83 ? -4.677 -6.860 3.538 1.00 98.38 83 MET A O 1
ATOM 687 N N . LEU A 1 84 ? -2.529 -6.217 3.551 1.00 98.06 84 LEU A N 1
ATOM 688 C CA . LEU A 1 84 ? -2.421 -6.037 2.112 1.00 98.06 84 LEU A CA 1
ATOM 689 C C . LEU A 1 84 ? -1.074 -6.560 1.633 1.00 98.06 84 LEU A C 1
ATOM 691 O O . LEU A 1 84 ? -0.041 -6.321 2.250 1.00 98.06 84 LEU A O 1
ATOM 695 N N . TYR A 1 85 ? -1.107 -7.262 0.514 1.00 98.06 85 TYR A N 1
ATOM 696 C CA . TYR A 1 85 ? 0.041 -7.696 -0.252 1.00 98.06 85 TYR A CA 1
ATOM 697 C C . TYR A 1 85 ? 0.046 -7.003 -1.608 1.00 98.06 85 TYR A C 1
ATOM 699 O O . TYR A 1 85 ? -1.002 -6.828 -2.236 1.00 98.06 85 TYR A O 1
ATOM 707 N N . ARG A 1 86 ? 1.238 -6.654 -2.080 1.00 97.06 86 ARG A N 1
ATOM 708 C CA . ARG A 1 86 ? 1.459 -6.121 -3.423 1.00 97.06 86 ARG A CA 1
ATOM 709 C C . ARG A 1 86 ? 2.693 -6.742 -4.060 1.00 97.06 86 ARG A C 1
ATOM 711 O O . ARG A 1 86 ? 3.689 -6.978 -3.376 1.00 97.06 86 ARG A O 1
ATOM 718 N N . ASP A 1 87 ? 2.620 -6.974 -5.364 1.00 96.88 87 ASP A N 1
ATOM 719 C CA . ASP A 1 87 ? 3.735 -7.390 -6.219 1.00 96.88 87 ASP A CA 1
ATOM 720 C C . ASP A 1 87 ? 3.593 -6.737 -7.595 1.00 96.88 87 ASP A C 1
ATOM 722 O O . ASP A 1 87 ? 2.815 -7.170 -8.449 1.00 96.88 87 ASP A O 1
ATOM 726 N N . PHE A 1 88 ? 4.327 -5.650 -7.796 1.00 96.19 88 PHE A N 1
ATOM 727 C CA . PHE A 1 88 ? 4.365 -4.894 -9.034 1.00 96.19 88 PHE A CA 1
ATOM 728 C C . PHE A 1 88 ? 5.668 -5.198 -9.761 1.00 96.19 88 PHE A C 1
ATOM 730 O O . PHE A 1 88 ? 6.754 -4.811 -9.311 1.00 96.19 88 PHE A O 1
ATOM 737 N N . ALA A 1 89 ? 5.572 -5.859 -10.916 1.00 95.38 89 ALA A N 1
ATOM 738 C CA . ALA A 1 89 ? 6.751 -6.197 -11.693 1.00 95.38 89 ALA A CA 1
ATOM 739 C C . ALA A 1 89 ? 7.530 -4.932 -12.085 1.00 95.38 89 ALA A C 1
ATOM 741 O O . ALA A 1 89 ? 6.965 -3.868 -12.353 1.00 95.38 89 ALA A O 1
ATOM 742 N N . ARG A 1 90 ? 8.860 -5.046 -12.144 1.00 92.50 90 ARG A N 1
ATOM 743 C CA . ARG A 1 90 ? 9.736 -3.925 -12.527 1.00 92.50 90 ARG A CA 1
ATOM 744 C C . ARG A 1 90 ? 9.450 -3.393 -13.930 1.00 92.50 90 ARG A C 1
ATOM 746 O O . ARG A 1 90 ? 9.632 -2.208 -14.158 1.00 92.50 90 ARG A O 1
ATOM 753 N N . ASN A 1 91 ? 9.002 -4.270 -14.828 1.00 92.75 91 ASN A N 1
ATOM 754 C CA . ASN A 1 91 ? 8.662 -3.982 -16.217 1.00 92.75 91 ASN A CA 1
ATOM 755 C C . ASN A 1 91 ? 7.183 -3.664 -16.446 1.00 92.75 91 ASN A C 1
ATOM 757 O O . ASN A 1 91 ? 6.811 -3.504 -17.599 1.00 92.75 91 ASN A O 1
ATOM 761 N N . TYR A 1 92 ? 6.363 -3.574 -15.393 1.00 93.38 92 TYR A N 1
ATOM 762 C CA . TYR A 1 92 ? 4.963 -3.184 -15.533 1.00 93.38 92 TYR A CA 1
ATOM 763 C C . TYR A 1 92 ? 4.822 -1.681 -15.782 1.00 93.38 92 TYR A C 1
ATOM 765 O O . TYR A 1 92 ? 5.292 -0.849 -15.000 1.00 93.38 92 TYR A O 1
ATOM 773 N N . GLN A 1 93 ? 4.136 -1.338 -16.869 1.00 90.88 93 GLN A N 1
ATOM 774 C CA . GLN A 1 93 ? 3.980 0.027 -17.360 1.00 90.88 93 GLN A CA 1
ATOM 775 C C . GLN A 1 93 ? 2.533 0.509 -17.207 1.00 90.88 93 GLN A C 1
ATOM 777 O O . GLN A 1 93 ? 1.775 0.569 -18.171 1.00 90.88 93 GLN A O 1
ATOM 782 N N . GLY A 1 94 ? 2.132 0.874 -15.987 1.00 85.25 94 GLY A N 1
ATOM 783 C CA . GLY A 1 94 ? 0.823 1.482 -15.716 1.00 85.25 94 GLY A CA 1
ATOM 784 C C . GLY A 1 94 ? 0.904 2.995 -15.521 1.00 85.25 94 GLY A C 1
ATOM 785 O O . GLY A 1 94 ? 0.966 3.451 -14.380 1.00 85.25 94 GLY A O 1
ATOM 786 N N . LEU A 1 95 ? 0.879 3.790 -16.598 1.00 83.75 95 LEU A N 1
ATOM 787 C CA . LEU A 1 95 ? 1.004 5.260 -16.503 1.00 83.75 95 LEU A CA 1
ATOM 788 C C . LEU A 1 95 ? -0.117 5.921 -15.691 1.00 83.75 95 LEU A C 1
ATOM 790 O O . LEU A 1 95 ? 0.135 6.866 -14.951 1.00 83.75 95 LEU A O 1
ATOM 794 N N . TYR A 1 96 ? -1.338 5.401 -15.815 1.00 84.44 96 TYR A N 1
ATOM 795 C CA . TYR A 1 96 ? -2.528 5.894 -15.112 1.00 84.44 96 TYR A CA 1
ATOM 796 C C . TYR A 1 96 ? -2.939 4.980 -13.955 1.00 84.44 96 TYR A C 1
ATOM 798 O O . TYR A 1 96 ? -4.101 4.936 -13.563 1.00 84.44 96 TYR A O 1
ATOM 806 N N . SER A 1 97 ? -1.988 4.206 -13.433 1.00 85.06 97 SER A N 1
ATOM 807 C CA . SER A 1 97 ? -2.228 3.292 -12.322 1.00 85.06 97 SER A CA 1
ATOM 808 C C . SER A 1 97 ? -1.901 3.963 -10.985 1.00 85.06 97 SER A C 1
ATOM 810 O O . SER A 1 97 ? -0.890 4.655 -10.860 1.00 85.06 97 SER A O 1
ATOM 812 N N . ALA A 1 98 ? -2.740 3.726 -9.979 1.00 84.81 98 ALA A N 1
ATOM 813 C CA . ALA A 1 98 ? -2.594 4.275 -8.632 1.00 84.81 98 ALA A CA 1
ATOM 814 C C . ALA A 1 98 ? -2.797 3.177 -7.574 1.00 84.81 98 ALA A C 1
ATOM 816 O O . ALA A 1 98 ? -3.664 3.277 -6.709 1.00 84.81 98 ALA A O 1
ATOM 817 N N . GLY A 1 99 ? -2.030 2.092 -7.686 1.00 82.56 99 GLY A N 1
ATOM 818 C CA . GLY A 1 99 ? -2.021 1.020 -6.699 1.00 82.56 99 GLY A CA 1
ATOM 819 C C . GLY A 1 99 ? -1.439 1.484 -5.363 1.00 82.56 99 GLY A C 1
ATOM 820 O O . GLY A 1 99 ? -0.604 2.388 -5.314 1.00 82.56 99 GLY A O 1
ATOM 821 N N . PHE A 1 100 ? -1.880 0.853 -4.275 1.00 85.06 100 PHE A N 1
ATOM 822 C CA . PHE A 1 100 ? -1.332 1.093 -2.939 1.00 85.06 100 PHE A CA 1
ATOM 823 C C . PHE A 1 100 ? 0.158 0.716 -2.897 1.00 85.06 100 PHE A C 1
ATOM 825 O O . PHE A 1 100 ? 0.508 -0.402 -3.276 1.00 85.06 100 PHE A O 1
ATOM 832 N N . GLY A 1 101 ? 1.017 1.616 -2.408 1.00 80.50 101 GLY A N 1
ATOM 833 C CA . GLY A 1 101 ? 2.462 1.408 -2.280 1.00 80.50 101 GLY A CA 1
ATOM 834 C C . GLY A 1 101 ? 3.189 2.582 -1.612 1.00 80.50 101 GLY A C 1
ATOM 835 O O . GLY A 1 101 ? 2.595 3.632 -1.369 1.00 80.50 101 GLY A O 1
ATOM 836 N N . ASP A 1 102 ? 4.481 2.403 -1.322 1.00 77.38 102 ASP A N 1
ATOM 837 C CA . ASP A 1 102 ? 5.358 3.409 -0.688 1.00 77.38 102 ASP A CA 1
ATOM 838 C C . ASP A 1 102 ? 5.667 4.588 -1.630 1.00 77.38 102 ASP A C 1
ATOM 840 O O . ASP A 1 102 ? 6.016 5.703 -1.210 1.00 77.38 102 ASP A O 1
ATOM 844 N N . LYS A 1 103 ? 5.576 4.354 -2.939 1.00 76.94 103 LYS A N 1
ATOM 845 C CA . LYS A 1 103 ? 5.828 5.361 -3.970 1.00 76.94 103 LYS A CA 1
ATOM 846 C C . LYS A 1 103 ? 4.623 5.522 -4.885 1.00 76.94 103 LYS A C 1
ATOM 848 O O . LYS A 1 103 ? 3.765 4.655 -4.993 1.00 76.94 103 LYS A O 1
ATOM 853 N N . SER A 1 104 ? 4.559 6.678 -5.539 1.00 67.38 104 SER A N 1
ATOM 854 C CA . SER A 1 104 ? 3.540 6.937 -6.544 1.00 67.38 104 SER A CA 1
ATOM 855 C C . SER A 1 104 ? 3.763 6.044 -7.768 1.00 67.38 104 SER A C 1
ATOM 857 O O . SER A 1 104 ? 4.854 6.004 -8.341 1.00 67.38 104 SER A O 1
ATOM 859 N N . GLY A 1 105 ? 2.700 5.358 -8.182 1.00 77.50 105 GLY A N 1
ATOM 860 C CA . GLY A 1 105 ? 2.688 4.460 -9.335 1.00 77.50 105 GLY A CA 1
ATOM 861 C C . GLY A 1 105 ? 2.790 2.979 -8.960 1.00 77.50 105 GLY A C 1
ATOM 862 O O . GLY A 1 105 ? 3.380 2.596 -7.959 1.00 77.50 105 GLY A O 1
ATOM 863 N N . THR A 1 106 ? 2.217 2.126 -9.807 1.00 86.38 106 THR A N 1
ATOM 864 C CA . THR A 1 106 ? 2.066 0.682 -9.551 1.00 86.38 106 THR A CA 1
ATOM 865 C C . THR A 1 106 ? 3.197 -0.113 -10.203 1.00 86.38 106 THR A C 1
ATOM 867 O O . THR A 1 106 ? 2.940 -0.918 -11.088 1.00 86.38 106 THR A O 1
ATOM 870 N N . LYS A 1 107 ? 4.468 0.140 -9.869 1.00 89.56 107 LYS A N 1
ATOM 871 C CA . LYS A 1 107 ? 5.599 -0.551 -10.525 1.00 89.56 107 LYS A CA 1
ATOM 872 C C . LYS A 1 107 ? 6.773 -0.809 -9.593 1.00 89.56 107 LYS A C 1
ATOM 874 O O . LYS A 1 107 ? 7.035 -0.018 -8.693 1.00 89.56 107 LYS A O 1
ATOM 879 N N . ASN A 1 108 ? 7.541 -1.853 -9.909 1.00 92.88 108 ASN A N 1
ATOM 880 C CA . ASN A 1 108 ? 8.823 -2.160 -9.271 1.00 92.88 108 ASN A CA 1
ATOM 881 C C . ASN A 1 108 ? 8.763 -2.259 -7.734 1.00 92.88 108 ASN A C 1
ATOM 883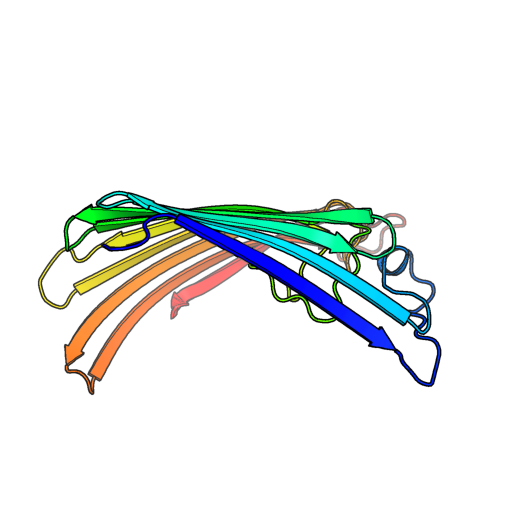 O O . ASN A 1 108 ? 9.724 -1.900 -7.066 1.00 92.88 108 ASN A O 1
ATOM 887 N N . GLU A 1 109 ? 7.667 -2.732 -7.155 1.00 94.56 109 GLU A N 1
ATOM 888 C CA . GLU A 1 109 ? 7.495 -2.747 -5.703 1.00 94.56 109 GLU A CA 1
ATOM 889 C C . GLU A 1 109 ? 6.768 -4.015 -5.272 1.00 94.56 109 GLU A C 1
ATOM 891 O O . GLU A 1 109 ? 5.701 -4.330 -5.789 1.00 94.56 109 GLU A O 1
ATOM 896 N N . ARG A 1 110 ? 7.337 -4.733 -4.306 1.00 96.38 110 ARG A N 1
ATOM 897 C CA . ARG A 1 110 ? 6.656 -5.817 -3.599 1.00 96.38 110 ARG A CA 1
ATOM 898 C C . ARG A 1 110 ? 6.625 -5.507 -2.118 1.00 96.38 110 ARG A C 1
ATOM 900 O O . ARG A 1 110 ? 7.611 -4.996 -1.591 1.00 96.38 110 ARG A O 1
ATOM 907 N N . GLY A 1 111 ? 5.537 -5.827 -1.437 1.00 96.69 111 GLY A N 1
ATOM 908 C CA . GLY A 1 111 ? 5.438 -5.484 -0.029 1.00 96.69 111 GLY A CA 1
ATOM 909 C C . GLY A 1 111 ? 4.216 -6.022 0.680 1.00 96.69 111 GLY A C 1
ATOM 910 O O . GLY A 1 111 ? 3.273 -6.517 0.063 1.00 96.69 111 GLY A O 1
ATOM 911 N N . TRP A 1 112 ? 4.274 -5.898 1.998 1.00 97.81 112 TRP A N 1
ATOM 912 C CA . TRP A 1 112 ? 3.211 -6.234 2.923 1.00 97.81 112 TRP A CA 1
ATOM 913 C C . TRP A 1 112 ? 2.880 -5.019 3.767 1.00 97.81 112 TRP A C 1
ATOM 915 O O . TRP A 1 112 ? 3.772 -4.368 4.300 1.00 97.81 112 TRP A O 1
ATOM 925 N N . TYR A 1 113 ? 1.593 -4.768 3.930 1.00 97.94 113 TYR A N 1
ATOM 926 C CA . TYR A 1 113 ? 1.062 -3.777 4.843 1.00 97.94 113 TYR A CA 1
ATOM 927 C C . TYR A 1 113 ? 0.195 -4.482 5.877 1.00 97.94 113 TYR A C 1
ATOM 929 O O . TYR A 1 113 ? -0.663 -5.293 5.523 1.00 97.94 113 TYR A O 1
ATOM 937 N N . LEU A 1 114 ? 0.418 -4.160 7.145 1.00 98.38 114 LEU A N 1
ATOM 938 C CA . LEU A 1 114 ? -0.379 -4.614 8.274 1.00 98.38 114 LEU A CA 1
ATOM 939 C C . LEU A 1 114 ? -0.889 -3.392 9.020 1.00 98.38 114 LEU A C 1
ATOM 941 O O . LEU A 1 114 ? -0.098 -2.534 9.404 1.00 98.38 114 LEU A O 1
ATOM 945 N N . GLY A 1 115 ? -2.194 -3.322 9.244 1.00 98.38 115 GLY A N 1
ATOM 946 C CA . GLY A 1 115 ? -2.833 -2.242 9.975 1.00 98.38 115 GLY A CA 1
ATOM 947 C C . GLY A 1 115 ? -3.759 -2.760 11.064 1.00 98.38 115 GLY A C 1
ATOM 948 O O . GLY A 1 115 ? -4.320 -3.855 10.985 1.00 98.38 115 GLY A O 1
ATOM 949 N N . MET A 1 116 ? -3.917 -1.942 12.093 1.00 98.44 116 MET A N 1
ATOM 950 C CA . MET A 1 116 ? -4.860 -2.147 13.178 1.00 98.44 116 MET A CA 1
ATOM 951 C C . MET A 1 116 ? -5.481 -0.806 13.548 1.00 98.44 116 MET A C 1
ATOM 953 O O . MET A 1 116 ? -4.783 0.203 13.662 1.00 98.44 116 MET A O 1
ATOM 957 N N . GLU A 1 117 ? -6.783 -0.817 13.791 1.00 98.38 117 GLU A N 1
ATOM 958 C CA . GLU A 1 117 ? -7.511 0.293 14.387 1.00 98.38 117 GLU A CA 1
ATOM 959 C C . GLU A 1 117 ? -8.356 -0.233 15.546 1.00 98.38 117 GLU A C 1
ATOM 961 O O . GLU A 1 117 ? -9.030 -1.256 15.422 1.00 98.38 117 GLU A O 1
ATOM 966 N N . ILE A 1 118 ? -8.297 0.449 16.688 1.00 98.12 118 ILE A N 1
ATOM 967 C CA . ILE A 1 118 ? -9.065 0.096 17.877 1.00 98.12 118 ILE A CA 1
ATOM 96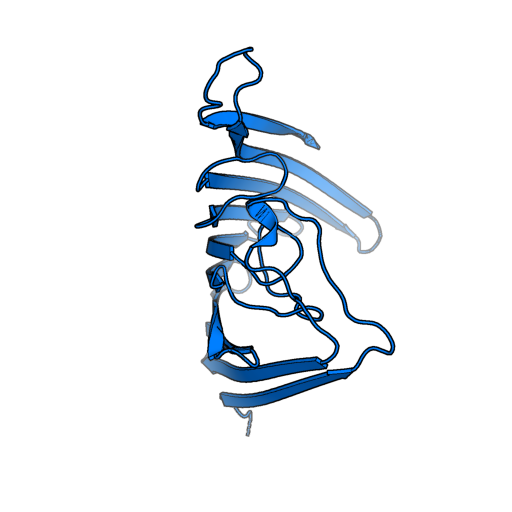8 C C . ILE A 1 118 ? -9.667 1.337 18.538 1.00 98.12 118 ILE A C 1
ATOM 970 O O . ILE A 1 118 ? -9.031 2.388 18.630 1.00 98.12 118 ILE A O 1
ATOM 974 N N . LEU A 1 119 ? -10.891 1.190 19.042 1.00 97.12 119 LEU A N 1
ATOM 975 C CA . LEU A 1 119 ? -11.596 2.158 19.876 1.00 97.12 119 LEU A CA 1
ATOM 976 C C . LEU A 1 119 ? -11.589 1.665 21.335 1.00 97.12 119 LEU A C 1
ATOM 978 O O . LEU A 1 119 ? -12.559 1.040 21.774 1.00 97.12 119 LEU A O 1
ATOM 982 N N . PRO A 1 120 ? -10.497 1.868 22.101 1.00 93.31 120 PRO A N 1
ATOM 983 C CA . PRO A 1 120 ? -10.369 1.293 23.442 1.00 93.31 120 PRO A CA 1
ATOM 984 C C . PRO A 1 120 ? -11.411 1.849 24.422 1.00 93.31 120 PRO A C 1
ATOM 986 O O . PRO A 1 120 ? -11.895 1.133 25.295 1.00 93.31 120 PRO A O 1
ATOM 989 N N . LEU A 1 121 ? -11.778 3.121 24.262 1.00 93.19 121 LEU A N 1
ATOM 990 C CA . LEU A 1 121 ? -12.749 3.842 25.080 1.00 93.19 121 LEU A CA 1
ATOM 991 C C . LEU A 1 121 ? -13.630 4.705 24.176 1.00 93.19 121 LEU A C 1
ATOM 993 O O . LEU A 1 121 ? -13.273 4.997 23.033 1.00 93.19 121 LEU A O 1
ATOM 997 N N . ALA A 1 122 ? -14.765 5.168 24.704 1.00 87.19 122 ALA A N 1
ATOM 998 C CA . ALA A 1 122 ? -15.551 6.188 24.021 1.00 87.19 122 ALA A CA 1
ATOM 999 C C . ALA A 1 122 ? -14.657 7.403 23.718 1.00 87.19 122 ALA A C 1
ATOM 1001 O O . ALA A 1 122 ? -13.915 7.859 24.590 1.00 87.19 122 ALA A O 1
ATOM 1002 N N . LYS A 1 123 ? -14.737 7.911 22.484 1.00 90.88 123 LYS A N 1
ATOM 1003 C CA . LYS A 1 123 ? -13.965 9.060 21.981 1.00 90.88 123 LYS A CA 1
ATOM 1004 C C . LYS A 1 123 ? -12.456 8.851 21.810 1.00 90.88 123 LYS A C 1
ATOM 1006 O O . LYS A 1 123 ? -11.785 9.796 21.423 1.00 90.88 123 LYS A O 1
ATOM 1011 N N . TRP A 1 124 ? -11.903 7.663 22.042 1.00 95.12 124 TRP A N 1
ATOM 1012 C CA . TRP A 1 124 ? -10.487 7.392 21.771 1.00 95.12 124 TRP A CA 1
ATOM 1013 C C . TRP A 1 124 ? -10.344 6.436 20.598 1.00 95.12 124 TRP A C 1
ATOM 1015 O O . TRP A 1 124 ? -10.991 5.392 20.576 1.00 95.12 124 TRP A O 1
ATOM 1025 N N . LYS A 1 125 ? -9.467 6.776 19.654 1.00 96.75 125 LYS A N 1
ATOM 1026 C CA . LYS A 1 125 ? -9.100 5.921 18.525 1.00 96.75 125 LYS A CA 1
ATOM 1027 C C . LYS A 1 125 ? -7.590 5.753 18.490 1.00 96.75 125 LYS A C 1
ATOM 1029 O O . LYS A 1 125 ? -6.848 6.728 18.432 1.00 96.75 125 LYS A O 1
ATOM 1034 N N . LEU A 1 126 ? -7.140 4.510 18.526 1.00 97.94 126 LEU A N 1
ATOM 1035 C CA . LEU A 1 126 ? -5.746 4.139 18.342 1.00 97.94 126 LEU A CA 1
ATOM 1036 C C . LEU A 1 126 ? -5.620 3.456 16.983 1.00 97.94 126 LEU A C 1
ATOM 1038 O O . LEU A 1 126 ? -6.315 2.480 16.716 1.00 97.94 126 LEU A O 1
ATOM 1042 N N . SER A 1 127 ? -4.716 3.945 16.143 1.00 98.00 127 SER A N 1
ATOM 1043 C CA . SER A 1 127 ? -4.370 3.305 14.877 1.00 98.00 127 SER A CA 1
ATOM 1044 C C . SER A 1 127 ? -2.875 3.042 14.806 1.00 98.00 127 SER A C 1
ATOM 1046 O O . SER A 1 127 ? -2.054 3.841 15.263 1.00 98.00 127 SER A O 1
ATOM 1048 N N . ALA A 1 128 ? -2.514 1.895 14.250 1.00 98.25 128 ALA A N 1
ATOM 1049 C CA . ALA A 1 128 ? -1.133 1.533 14.010 1.00 98.25 128 ALA A CA 1
ATOM 1050 C C . ALA A 1 128 ? -1.004 0.811 12.674 1.00 98.25 128 ALA A C 1
ATOM 1052 O O . ALA A 1 128 ? -1.903 0.073 12.273 1.00 98.25 128 ALA A O 1
ATOM 1053 N N . TYR A 1 129 ? 0.123 1.004 11.998 1.00 97.75 129 TYR A N 1
ATOM 1054 C CA . TYR A 1 129 ? 0.464 0.189 10.842 1.00 97.75 129 TYR A CA 1
ATOM 1055 C C 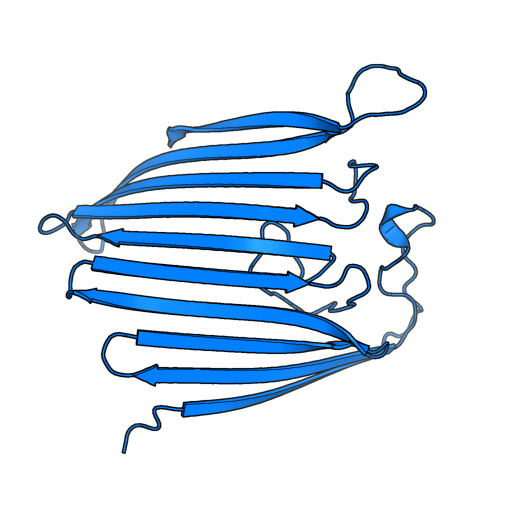. TYR A 1 129 ? 1.957 -0.084 10.754 1.00 97.75 129 TYR A C 1
ATOM 1057 O O . TYR A 1 129 ? 2.775 0.647 11.319 1.00 97.75 129 TYR A O 1
ATOM 1065 N N . PHE A 1 130 ? 2.279 -1.120 9.992 1.00 97.69 130 PHE A N 1
ATOM 1066 C CA . PHE A 1 130 ? 3.618 -1.499 9.589 1.00 97.69 130 PHE A CA 1
ATOM 1067 C C . PHE A 1 130 ? 3.610 -1.859 8.100 1.00 97.69 130 PHE A C 1
ATOM 1069 O O . PHE A 1 130 ? 2.849 -2.734 7.687 1.00 97.69 130 PHE A O 1
ATOM 1076 N N . ASP A 1 131 ? 4.434 -1.184 7.301 1.00 97.06 131 ASP A N 1
ATOM 1077 C CA . ASP A 1 131 ? 4.647 -1.501 5.887 1.00 97.06 131 ASP A CA 1
ATOM 1078 C C . ASP A 1 131 ? 6.081 -2.001 5.690 1.00 97.06 131 ASP A C 1
ATOM 1080 O O . ASP A 1 131 ? 7.042 -1.410 6.185 1.00 97.06 131 ASP A O 1
ATOM 1084 N N . MET A 1 132 ? 6.232 -3.102 4.964 1.00 96.38 132 MET A N 1
ATOM 1085 C CA . MET A 1 132 ? 7.510 -3.655 4.538 1.00 96.38 132 MET A CA 1
ATOM 1086 C C . MET A 1 132 ? 7.519 -3.751 3.025 1.00 96.38 132 MET A C 1
ATOM 1088 O O . MET A 1 132 ? 6.677 -4.434 2.446 1.00 96.38 132 MET A O 1
ATOM 1092 N N . TYR A 1 133 ? 8.523 -3.162 2.388 1.00 95.38 133 TYR A N 1
ATOM 1093 C CA . TYR A 1 133 ? 8.583 -3.104 0.936 1.00 95.38 133 TYR A CA 1
ATOM 1094 C C . TYR A 1 133 ? 9.988 -3.325 0.384 1.00 95.38 133 TYR A C 1
ATOM 1096 O O . TYR A 1 133 ? 11.014 -3.072 1.022 1.00 95.38 133 TYR A O 1
ATOM 1104 N N . GLU A 1 134 ? 10.028 -3.793 -0.856 1.00 94.19 134 GLU A N 1
ATOM 1105 C CA . GLU A 1 134 ? 11.236 -4.040 -1.622 1.00 94.19 134 GLU A CA 1
ATOM 1106 C C . GLU A 1 134 ? 11.052 -3.614 -3.074 1.00 94.19 134 GLU A C 1
ATOM 1108 O O . GLU A 1 134 ? 10.071 -3.957 -3.732 1.00 94.19 134 GLU A O 1
ATOM 1113 N N . PHE A 1 135 ? 12.062 -2.921 -3.585 1.00 93.62 135 PHE A N 1
ATOM 1114 C CA . PHE A 1 135 ? 12.188 -2.535 -4.977 1.00 93.62 135 PHE A CA 1
ATOM 1115 C C . PHE A 1 135 ? 13.217 -3.444 -5.640 1.00 93.62 135 PHE A C 1
ATOM 1117 O O . PHE A 1 135 ? 14.397 -3.431 -5.281 1.00 93.62 135 PHE A O 1
ATOM 1124 N N . SER A 1 136 ? 12.764 -4.249 -6.603 1.00 90.69 136 SER A N 1
ATOM 1125 C CA . SER A 1 136 ? 13.593 -5.268 -7.269 1.00 90.69 136 SER A CA 1
ATOM 1126 C C . SER A 1 136 ? 14.518 -4.691 -8.346 1.00 90.69 136 SER A C 1
ATOM 1128 O O . SER A 1 136 ? 15.396 -5.388 -8.853 1.00 90.69 136 SER A O 1
ATOM 1130 N N . TRP A 1 137 ? 14.312 -3.430 -8.720 1.00 90.75 137 TRP A N 1
ATOM 1131 C CA . TRP A 1 137 ? 15.117 -2.679 -9.672 1.00 90.75 137 TRP A CA 1
ATOM 1132 C C . TRP A 1 137 ? 15.528 -1.321 -9.107 1.00 90.75 137 TRP A C 1
ATOM 1134 O O . TRP A 1 137 ? 14.944 -0.822 -8.141 1.00 90.75 137 TRP A O 1
ATOM 1144 N N . LEU A 1 138 ? 16.526 -0.735 -9.762 1.00 89.06 138 LEU A N 1
ATOM 1145 C CA . LEU A 1 138 ? 17.077 0.590 -9.512 1.00 89.06 138 LEU A CA 1
ATOM 1146 C C . LEU A 1 138 ? 15.974 1.645 -9.415 1.00 89.06 138 LEU A C 1
ATOM 1148 O O . LEU A 1 138 ? 14.969 1.594 -10.130 1.00 89.06 138 LEU A O 1
ATOM 1152 N N . ARG A 1 139 ? 16.195 2.635 -8.556 1.00 86.62 139 ARG A N 1
ATOM 1153 C CA . ARG A 1 139 ? 15.332 3.813 -8.440 1.00 86.62 139 ARG A CA 1
ATOM 1154 C C . ARG A 1 139 ? 16.160 5.070 -8.612 1.00 86.62 139 ARG A C 1
ATOM 1156 O O . ARG A 1 139 ? 17.384 5.043 -8.518 1.00 86.62 139 ARG A O 1
ATOM 1163 N N . GLN A 1 140 ? 15.478 6.194 -8.800 1.00 77.75 140 GLN A N 1
ATOM 1164 C CA . GLN A 1 140 ? 16.141 7.488 -8.767 1.00 77.75 140 GLN A CA 1
ATOM 1165 C C . GLN A 1 140 ? 16.910 7.635 -7.443 1.00 77.75 140 GLN A C 1
ATOM 1167 O O . GLN A 1 140 ? 16.331 7.501 -6.363 1.00 77.75 140 GLN A O 1
ATOM 1172 N N . SER A 1 141 ? 18.219 7.876 -7.541 1.00 76.94 141 SER A N 1
ATOM 1173 C CA . SER A 1 141 ? 19.143 8.009 -6.402 1.00 76.94 141 SER A CA 1
ATOM 1174 C C . SER A 1 141 ? 19.392 6.729 -5.584 1.00 76.94 141 SER A C 1
ATOM 1176 O O . SER A 1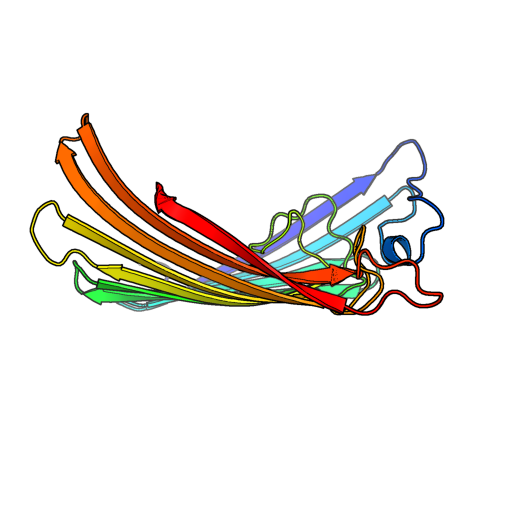 141 ? 19.925 6.818 -4.473 1.00 76.94 141 SER A O 1
ATOM 1178 N N . VAL A 1 142 ? 19.022 5.553 -6.105 1.00 83.56 142 VAL A N 1
ATOM 1179 C CA . VAL A 1 142 ? 19.293 4.246 -5.489 1.00 83.56 142 VAL A CA 1
ATOM 1180 C C . VAL A 1 142 ? 19.757 3.263 -6.565 1.00 83.56 142 VAL A C 1
ATOM 1182 O O . VAL A 1 142 ? 18.955 2.754 -7.350 1.00 83.56 142 VAL A O 1
ATOM 1185 N N . ASP A 1 143 ? 21.057 2.968 -6.565 1.00 84.81 143 ASP A N 1
ATOM 1186 C CA . ASP A 1 143 ? 21.749 2.282 -7.666 1.00 84.81 143 ASP A CA 1
ATOM 1187 C C . ASP A 1 143 ? 21.796 0.752 -7.471 1.00 84.81 143 ASP A C 1
ATOM 1189 O O . ASP A 1 143 ? 22.612 0.060 -8.076 1.00 84.81 143 ASP A O 1
ATOM 1193 N N . ALA A 1 144 ? 20.906 0.199 -6.639 1.00 87.31 144 ALA A N 1
ATOM 1194 C CA . ALA A 1 144 ? 20.739 -1.242 -6.446 1.00 87.31 144 ALA A CA 1
ATOM 1195 C C . ALA A 1 144 ? 19.310 -1.594 -5.972 1.00 87.31 144 ALA A C 1
ATOM 1197 O O . ALA A 1 144 ? 18.595 -0.711 -5.479 1.00 87.31 144 ALA A O 1
ATOM 1198 N N . PRO A 1 145 ? 18.883 -2.873 -6.076 1.00 89.00 145 PRO A N 1
ATOM 1199 C CA . PRO A 1 145 ? 17.676 -3.358 -5.409 1.00 89.00 145 PRO A CA 1
ATOM 1200 C C . PRO A 1 145 ? 17.688 -2.979 -3.928 1.00 89.00 145 PRO A C 1
ATOM 1202 O O . PRO A 1 145 ? 18.701 -3.140 -3.247 1.00 89.00 145 PRO A O 1
ATOM 1205 N N . SER A 1 146 ? 16.575 -2.444 -3.435 1.00 92.25 146 SER A N 1
ATOM 1206 C CA . SER A 1 146 ? 16.525 -1.806 -2.117 1.00 92.25 146 SER A CA 1
ATOM 1207 C C . SER A 1 146 ? 15.286 -2.204 -1.342 1.00 92.25 146 SER A C 1
ATOM 1209 O O . SER A 1 146 ? 14.246 -2.507 -1.915 1.00 92.25 146 SER A O 1
ATOM 1211 N N . ARG A 1 147 ? 15.399 -2.183 -0.020 1.00 93.62 147 ARG A N 1
ATOM 1212 C CA . ARG A 1 147 ? 14.332 -2.520 0.918 1.00 93.62 147 ARG A CA 1
ATOM 1213 C C . ARG A 1 147 ? 14.099 -1.368 1.875 1.00 93.62 147 ARG A C 1
ATOM 1215 O O . ARG A 1 147 ? 14.997 -0.558 2.135 1.00 93.62 147 ARG A O 1
ATOM 1222 N N . GLY A 1 148 ? 12.902 -1.325 2.422 1.00 94.12 148 GLY A N 1
ATOM 1223 C CA . GLY A 1 148 ? 12.560 -0.412 3.488 1.00 94.12 148 GLY A CA 1
ATOM 1224 C C . GLY A 1 148 ? 11.360 -0.903 4.269 1.00 94.12 148 GLY A C 1
ATOM 1225 O O . GLY A 1 148 ? 10.712 -1.890 3.921 1.00 94.12 148 GLY A O 1
ATOM 1226 N N . ASN A 1 149 ? 11.119 -0.219 5.368 1.00 95.75 149 ASN A N 1
ATOM 1227 C CA . ASN A 1 149 ? 9.912 -0.361 6.139 1.00 95.75 149 ASN A CA 1
ATOM 1228 C C . ASN A 1 149 ? 9.552 0.972 6.775 1.00 95.75 149 ASN A C 1
ATOM 1230 O O . ASN A 1 149 ? 10.407 1.835 6.996 1.00 95.75 149 ASN A O 1
ATOM 1234 N N . ASP A 1 150 ? 8.283 1.133 7.091 1.00 95.94 150 ASP A N 1
ATOM 1235 C CA . ASP A 1 150 ? 7.829 2.198 7.957 1.00 95.94 150 ASP A CA 1
ATOM 1236 C C . ASP A 1 150 ? 6.780 1.671 8.932 1.00 95.94 150 ASP A C 1
ATOM 1238 O O . ASP A 1 150 ? 6.178 0.611 8.761 1.00 95.94 150 ASP A O 1
ATOM 1242 N N . TYR A 1 151 ? 6.622 2.390 10.030 1.00 96.69 151 TYR A N 1
ATOM 1243 C CA . TYR A 1 151 ? 5.542 2.154 10.961 1.00 96.69 151 TYR A CA 1
ATOM 1244 C C . TYR A 1 151 ? 5.044 3.470 11.517 1.00 96.69 151 TYR A C 1
ATOM 1246 O O . TYR A 1 151 ? 5.775 4.462 11.643 1.00 96.69 151 TYR A O 1
ATOM 1254 N N . LYS A 1 152 ? 3.766 3.468 11.869 1.00 97.56 152 LYS A N 1
ATOM 1255 C CA . LYS A 1 152 ? 3.090 4.616 12.452 1.00 97.56 152 LYS A CA 1
ATOM 1256 C C . LYS A 1 152 ? 2.207 4.151 13.584 1.00 97.56 152 LYS A C 1
ATOM 1258 O O . LYS A 1 152 ? 1.558 3.119 13.464 1.00 97.56 152 LYS A O 1
ATOM 1263 N N . ILE A 1 153 ? 2.166 4.943 14.643 1.00 98.00 153 ILE A N 1
ATOM 1264 C CA . ILE A 1 153 ? 1.208 4.812 15.734 1.00 98.00 153 ILE A CA 1
ATOM 1265 C C . ILE A 1 153 ? 0.564 6.179 15.906 1.00 98.00 153 ILE A C 1
ATOM 1267 O O . ILE A 1 153 ? 1.264 7.193 15.968 1.00 98.00 153 ILE A O 1
ATOM 1271 N N . ARG A 1 154 ? -0.762 6.219 15.963 1.00 97.62 154 ARG A N 1
ATOM 1272 C CA . ARG A 1 154 ? -1.528 7.445 16.131 1.00 97.62 154 ARG A CA 1
ATOM 1273 C C . ARG A 1 154 ? -2.621 7.241 17.164 1.00 97.62 154 ARG A C 1
ATOM 1275 O O . ARG A 1 154 ? -3.408 6.306 17.063 1.00 97.62 154 ARG A O 1
ATOM 1282 N N . VAL A 1 155 ? -2.658 8.137 18.139 1.00 97.19 155 VAL A N 1
ATOM 1283 C CA . VAL A 1 155 ? -3.706 8.224 19.153 1.00 97.19 155 VAL A CA 1
ATOM 1284 C C . VAL A 1 155 ? -4.524 9.467 18.848 1.00 97.19 155 VAL A C 1
ATOM 1286 O O . VAL A 1 155 ? -3.963 10.554 18.755 1.00 97.19 155 VAL A O 1
ATOM 1289 N N . GLU A 1 156 ? -5.828 9.311 18.677 1.00 95.62 156 GLU A N 1
ATOM 1290 C CA . GLU A 1 156 ? -6.765 10.388 18.361 1.00 95.62 156 GLU A CA 1
ATOM 1291 C C . GLU A 1 156 ? -7.841 10.465 19.451 1.00 95.62 156 GLU A C 1
ATOM 1293 O O . GLU A 1 156 ? -8.396 9.444 19.868 1.00 95.62 156 GLU A O 1
ATOM 1298 N N . TYR A 1 157 ? -8.138 11.683 19.899 1.00 94.69 157 TYR A N 1
ATOM 1299 C CA . TYR A 1 157 ? -9.241 11.999 20.795 1.00 94.69 157 TYR A CA 1
ATOM 1300 C C . TYR A 1 157 ? -10.343 12.723 20.016 1.00 94.69 157 TYR A C 1
ATOM 1302 O O . TYR A 1 157 ? -10.174 13.850 19.550 1.00 94.69 157 TYR A O 1
ATOM 1310 N N . LEU A 1 158 ? -11.479 12.047 19.879 1.00 90.19 158 LEU A N 1
ATOM 1311 C CA . LEU A 1 158 ? -12.659 12.454 19.125 1.00 90.19 158 LEU A CA 1
ATOM 1312 C C . LEU A 1 158 ? -13.593 13.261 20.041 1.00 90.19 158 LEU A C 1
ATOM 1314 O O . LEU A 1 158 ? -14.561 12.729 20.591 1.00 90.19 158 LEU A O 1
ATOM 1318 N N . TYR A 1 159 ? -13.281 14.537 20.275 1.00 81.81 159 TYR A N 1
ATOM 1319 C CA . TYR A 1 159 ? -14.055 15.364 21.207 1.00 81.81 159 TYR A CA 1
ATOM 1320 C C . TYR A 1 159 ? -15.451 15.709 20.658 1.00 81.81 159 TYR A C 1
ATOM 1322 O O . TYR A 1 159 ? -16.445 15.527 21.372 1.00 81.81 159 TYR A O 1
ATOM 1330 N N . SER A 1 160 ? -15.522 16.161 19.398 1.00 82.44 160 SER A N 1
ATOM 1331 C CA . SER A 1 160 ? -16.751 16.437 18.629 1.00 82.44 160 SER A CA 1
ATOM 1332 C C . SER A 1 160 ? -16.466 16.420 17.119 1.00 82.44 160 SER A C 1
ATOM 1334 O O . SER A 1 160 ? -15.304 16.462 16.729 1.00 82.44 160 SER A O 1
ATOM 1336 N N . ASP A 1 161 ? -17.497 16.489 16.270 1.00 74.56 161 ASP A N 1
ATOM 1337 C CA . ASP A 1 161 ? -17.338 16.579 14.803 1.00 74.56 161 ASP A CA 1
ATOM 1338 C C . ASP A 1 161 ? -16.536 17.809 14.329 1.00 74.56 161 ASP A C 1
ATOM 1340 O O . ASP A 1 161 ? -16.130 17.883 13.172 1.00 74.56 161 ASP A O 1
ATOM 1344 N N . LYS A 1 162 ? -16.333 18.800 15.207 1.00 77.88 162 LYS A N 1
ATOM 1345 C CA . LYS A 1 162 ? -15.651 20.067 14.902 1.00 77.88 162 LYS A CA 1
ATOM 1346 C C . LYS A 1 162 ? -14.266 20.191 15.534 1.00 77.88 162 LYS A C 1
ATOM 1348 O O . LYS A 1 162 ? -13.575 21.167 15.254 1.00 77.88 162 LYS A O 1
ATOM 1353 N N . LEU A 1 163 ? -13.893 19.277 16.432 1.00 77.38 163 LEU A N 1
ATOM 1354 C CA . LEU A 1 163 ? -12.636 19.360 17.168 1.00 77.38 163 LEU A CA 1
ATOM 1355 C C . LEU A 1 163 ? -12.142 17.964 17.533 1.00 77.38 163 LEU A C 1
ATOM 1357 O O . LEU A 1 163 ? -12.755 17.261 18.339 1.00 77.38 163 LEU A O 1
ATOM 1361 N N . ASP A 1 164 ? -11.009 17.603 16.953 1.00 84.25 164 ASP A N 1
ATOM 1362 C CA . ASP A 1 164 ? -10.247 16.396 17.216 1.00 84.25 164 ASP A CA 1
ATOM 1363 C C . ASP A 1 164 ? -8.798 16.764 17.563 1.00 84.25 164 ASP A C 1
ATOM 1365 O O . ASP A 1 164 ? -8.233 17.738 17.066 1.00 84.25 164 ASP A O 1
ATOM 1369 N N . GLY A 1 165 ? -8.198 15.999 18.473 1.00 92.19 165 GLY A N 1
ATOM 1370 C CA . GLY A 1 165 ? -6.786 16.119 18.831 1.00 92.19 165 GLY A CA 1
ATOM 1371 C C . GLY A 1 165 ? -6.069 14.805 18.566 1.00 92.19 165 GLY A C 1
ATOM 1372 O O . GLY A 1 165 ? -6.669 13.741 18.713 1.00 92.19 165 GLY A O 1
ATOM 1373 N N . TYR A 1 166 ? -4.791 14.846 18.193 1.00 95.06 166 TYR A N 1
ATOM 1374 C CA . TYR A 1 166 ? -4.021 13.624 17.989 1.00 95.06 166 TYR A CA 1
ATOM 1375 C C . TYR A 1 166 ? -2.567 13.753 18.424 1.00 95.06 166 TYR A C 1
ATOM 1377 O O . TYR A 1 166 ? -1.998 14.839 18.418 1.00 95.06 166 TYR A O 1
ATOM 1385 N N . LEU A 1 167 ? -1.975 12.606 18.745 1.00 96.50 167 LEU A N 1
ATOM 1386 C CA . LEU A 1 167 ? -0.540 12.411 18.898 1.00 96.50 167 LEU A CA 1
ATOM 1387 C C . LEU A 1 167 ? -0.106 11.302 17.942 1.00 96.50 167 LEU A C 1
ATOM 1389 O O . LEU A 1 167 ? -0.720 10.232 17.900 1.00 96.50 167 LEU A O 1
ATOM 1393 N N . GLN A 1 168 ? 0.943 11.541 17.164 1.00 97.06 168 GLN A N 1
ATOM 1394 C CA . GLN A 1 168 ? 1.408 10.614 16.144 1.00 97.06 168 GLN A CA 1
ATOM 1395 C C . GLN A 1 168 ? 2.918 10.402 16.203 1.00 97.06 168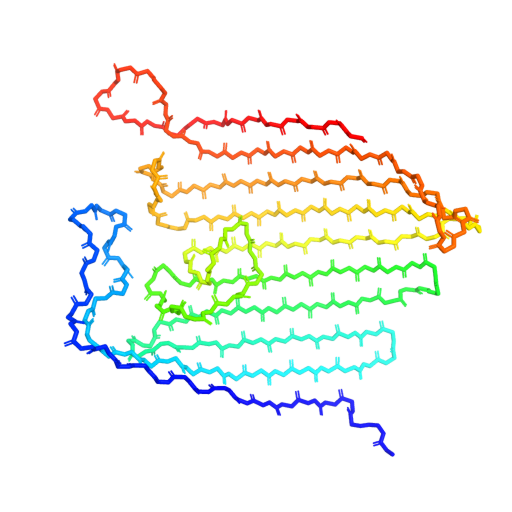 GLN A C 1
ATOM 1397 O O . GLN A 1 168 ? 3.708 11.329 16.028 1.00 97.06 168 GLN A O 1
ATOM 1402 N N . PHE A 1 169 ? 3.312 9.136 16.296 1.00 97.56 169 PHE A N 1
ATOM 1403 C CA . PHE A 1 169 ? 4.678 8.683 16.084 1.00 97.56 169 PHE A CA 1
ATOM 1404 C C . PHE A 1 169 ? 4.805 8.021 14.709 1.00 97.56 169 PHE A C 1
ATOM 1406 O O . PHE A 1 169 ? 3.991 7.177 14.336 1.00 97.56 169 PHE A O 1
ATOM 1413 N N . TYR A 1 170 ? 5.840 8.379 13.954 1.00 96.94 170 TYR A N 1
ATOM 1414 C CA . TYR A 1 170 ? 6.167 7.765 12.669 1.00 96.94 170 TYR A CA 1
ATOM 1415 C C . TYR A 1 170 ? 7.666 7.510 12.569 1.00 96.94 170 TYR A C 1
ATOM 1417 O O . TYR A 1 170 ? 8.469 8.408 12.836 1.00 96.94 170 TYR A O 1
ATOM 1425 N N . GLN A 1 171 ? 8.043 6.322 12.107 1.00 96.31 171 GLN A N 1
ATOM 1426 C CA . GLN A 1 171 ? 9.420 6.012 11.752 1.00 96.31 171 GLN A CA 1
ATOM 1427 C C . GLN A 1 171 ? 9.476 5.266 10.424 1.00 96.31 171 GLN A C 1
ATOM 1429 O O . GLN A 1 171 ? 8.669 4.390 10.149 1.00 96.31 171 GLN A O 1
ATOM 1434 N N . GLU A 1 172 ? 10.485 5.594 9.631 1.00 95.50 172 GLU A N 1
ATOM 1435 C CA . GLU A 1 172 ? 10.800 4.945 8.367 1.00 95.50 172 GLU A CA 1
ATOM 1436 C C . GLU A 1 172 ? 12.277 4.575 8.348 1.00 95.50 172 GLU A C 1
ATOM 1438 O O . GLU A 1 172 ? 13.131 5.386 8.722 1.00 95.50 172 GLU A O 1
ATOM 1443 N N . SER A 1 173 ? 12.582 3.370 7.880 1.00 93.56 173 SER A N 1
ATOM 1444 C CA . SER A 1 173 ? 13.930 2.959 7.528 1.00 93.56 173 SER A CA 1
ATOM 1445 C C . SER A 1 173 ? 13.974 2.541 6.068 1.00 93.56 173 SER A C 1
ATOM 1447 O O . SER A 1 173 ? 13.272 1.628 5.652 1.00 93.56 173 SER A O 1
ATOM 1449 N N . ASN A 1 174 ? 14.831 3.182 5.283 1.00 91.56 174 ASN A N 1
ATOM 1450 C CA . ASN A 1 174 ? 15.011 2.857 3.874 1.00 91.56 174 ASN A CA 1
ATOM 1451 C C . ASN A 1 174 ? 16.497 2.749 3.527 1.00 91.56 174 ASN A C 1
ATOM 1453 O O . ASN A 1 174 ? 17.372 3.173 4.281 1.00 91.56 174 ASN A O 1
ATOM 1457 N N . GLN A 1 175 ? 16.796 2.121 2.396 1.00 88.94 175 GLN A N 1
ATOM 1458 C CA . GLN A 1 175 ? 18.153 2.041 1.867 1.00 88.94 175 GLN A CA 1
ATOM 1459 C C . GLN A 1 175 ? 18.373 3.113 0.799 1.00 88.94 175 GLN A C 1
ATOM 1461 O O . GLN A 1 175 ? 17.574 3.238 -0.132 1.00 88.94 175 GLN A O 1
ATOM 1466 N N . LYS A 1 176 ? 19.480 3.852 0.917 1.00 85.88 176 LYS A N 1
ATOM 1467 C CA . LYS A 1 176 ? 19.942 4.824 -0.082 1.00 85.88 176 LYS A CA 1
ATOM 1468 C C . LYS A 1 176 ? 21.421 4.640 -0.382 1.00 85.88 176 LYS A C 1
ATOM 1470 O O . LYS A 1 176 ? 22.152 4.058 0.420 1.00 85.88 176 LYS A O 1
ATOM 1475 N N . ASN A 1 177 ? 21.859 5.164 -1.520 1.00 84.94 177 ASN A N 1
ATOM 1476 C CA . ASN A 1 177 ? 23.270 5.185 -1.888 1.00 84.94 177 ASN A CA 1
ATOM 1477 C C . ASN A 1 177 ? 24.110 5.918 -0.833 1.00 84.94 177 ASN A C 1
ATOM 1479 O O . ASN A 1 177 ? 23.713 6.972 -0.328 1.00 84.94 177 ASN A O 1
ATOM 1483 N N . THR A 1 178 ? 25.292 5.378 -0.535 1.00 83.12 178 THR A N 1
ATOM 1484 C CA . THR A 1 178 ? 26.272 6.044 0.325 1.00 83.12 178 THR A CA 1
ATOM 1485 C C . THR A 1 178 ? 26.631 7.428 -0.222 1.00 83.12 178 THR A C 1
ATOM 1487 O O . THR A 1 178 ? 26.800 7.619 -1.427 1.00 83.12 178 THR A O 1
ATOM 1490 N N . LYS A 1 179 ? 26.777 8.400 0.683 1.00 78.94 179 LYS A N 1
ATOM 1491 C CA . LYS A 1 179 ? 27.241 9.757 0.349 1.00 78.94 179 LYS A CA 1
ATOM 1492 C C . LYS A 1 179 ? 28.769 9.858 0.268 1.00 78.94 179 LYS A C 1
ATOM 1494 O O . LYS A 1 179 ? 29.282 10.906 -0.110 1.00 78.94 179 LYS A O 1
ATOM 1499 N N . LYS A 1 180 ? 29.500 8.800 0.648 1.00 78.88 180 LYS A N 1
ATOM 1500 C CA . LYS A 1 180 ? 30.968 8.777 0.588 1.00 78.88 180 LYS A CA 1
ATOM 1501 C C . LYS A 1 180 ? 31.438 8.760 -0.877 1.00 78.88 180 LYS A C 1
ATOM 1503 O O . LYS A 1 180 ? 30.821 8.062 -1.684 1.00 78.88 180 LYS A O 1
ATOM 1508 N N . PRO A 1 181 ? 32.523 9.472 -1.229 1.00 74.69 181 PRO A N 1
ATOM 1509 C CA . PRO A 1 181 ? 33.094 9.431 -2.571 1.00 74.69 181 PRO A CA 1
ATOM 1510 C C . PRO A 1 181 ? 33.829 8.098 -2.770 1.00 74.69 181 PRO A C 1
ATOM 1512 O O . PRO A 1 181 ? 35.016 7.974 -2.491 1.00 74.69 181 PRO A O 1
ATOM 1515 N N . VAL A 1 182 ? 33.095 7.073 -3.198 1.00 78.94 182 VAL A N 1
ATOM 1516 C CA . VAL A 1 182 ? 33.617 5.737 -3.520 1.00 78.94 182 VAL A CA 1
ATOM 1517 C C . VAL A 1 182 ? 33.276 5.383 -4.965 1.00 78.94 182 VAL A C 1
ATOM 1519 O O . VAL A 1 182 ? 32.239 5.807 -5.473 1.00 78.94 182 VAL A O 1
ATOM 1522 N N . ALA A 1 183 ? 34.134 4.591 -5.618 1.00 74.19 183 ALA A N 1
ATOM 1523 C CA . ALA A 1 183 ? 33.954 4.178 -7.014 1.00 74.19 183 ALA A CA 1
ATOM 1524 C C . ALA A 1 183 ? 32.642 3.402 -7.249 1.00 74.19 183 ALA A C 1
ATOM 1526 O O . ALA A 1 183 ? 32.031 3.529 -8.305 1.00 74.19 183 ALA A O 1
ATOM 1527 N N . VAL A 1 184 ? 32.180 2.646 -6.245 1.00 73.25 184 VAL A N 1
ATOM 1528 C CA . VAL A 1 184 ? 30.885 1.950 -6.250 1.00 73.25 184 VAL A CA 1
ATOM 1529 C C . VAL A 1 184 ? 30.074 2.392 -5.037 1.00 73.25 184 VAL A C 1
ATOM 1531 O O . VAL A 1 184 ? 30.480 2.179 -3.892 1.00 73.25 184 VAL A O 1
ATOM 1534 N N . ARG A 1 185 ? 28.909 3.001 -5.275 1.00 74.75 185 ARG A N 1
ATOM 1535 C CA . ARG A 1 185 ? 28.004 3.445 -4.210 1.00 74.75 185 ARG A CA 1
ATOM 1536 C C . ARG A 1 185 ? 27.204 2.259 -3.674 1.00 74.75 185 ARG A C 1
ATOM 1538 O O . ARG A 1 185 ? 26.270 1.793 -4.313 1.00 74.75 185 ARG A O 1
ATOM 1545 N N . PHE A 1 186 ? 27.556 1.781 -2.486 1.00 80.06 186 PHE A N 1
ATOM 1546 C CA . PHE A 1 186 ? 26.792 0.742 -1.792 1.00 80.06 186 PHE A CA 1
ATOM 1547 C C . PHE A 1 186 ? 25.605 1.328 -1.017 1.00 80.06 186 PHE A C 1
ATOM 1549 O O . PHE A 1 186 ? 25.591 2.512 -0.661 1.00 80.06 186 PHE A O 1
ATOM 1556 N N . LEU A 1 187 ? 24.606 0.485 -0.743 1.00 84.00 187 LEU A N 1
ATOM 1557 C CA . LEU A 1 187 ? 23.413 0.873 0.003 1.00 84.00 187 LEU A CA 1
ATOM 1558 C C . LEU A 1 187 ? 23.694 0.977 1.504 1.00 84.00 187 LEU A C 1
ATOM 1560 O O . LEU A 1 187 ? 24.193 0.045 2.132 1.00 84.00 187 LEU A O 1
ATOM 1564 N N . THR A 1 188 ? 23.291 2.095 2.094 1.00 84.12 188 THR A N 1
ATOM 1565 C CA . THR A 1 188 ? 23.312 2.344 3.538 1.00 84.12 188 THR A CA 1
ATOM 1566 C C . THR A 1 188 ? 21.894 2.555 4.053 1.00 84.12 188 THR A C 1
ATOM 1568 O O . THR A 1 188 ? 21.070 3.164 3.367 1.00 84.12 188 THR A O 1
ATOM 1571 N N . LYS A 1 189 ? 21.596 2.044 5.254 1.00 85.06 189 LYS A N 1
ATOM 1572 C CA . LYS A 1 189 ? 20.305 2.281 5.911 1.00 85.06 189 LYS A CA 1
ATOM 1573 C C . LYS A 1 189 ? 20.237 3.726 6.398 1.00 85.06 189 LYS A C 1
ATOM 1575 O O . LYS A 1 189 ? 21.107 4.172 7.138 1.00 85.06 189 LYS A O 1
ATOM 1580 N N . GLU A 1 190 ? 19.174 4.418 6.030 1.00 88.88 190 GLU A N 1
ATOM 1581 C CA . GLU A 1 190 ? 18.786 5.713 6.570 1.00 88.88 190 GLU A CA 1
ATOM 1582 C C . GLU A 1 190 ? 17.536 5.510 7.435 1.00 88.88 190 GLU A C 1
ATOM 1584 O O . GLU A 1 190 ? 16.689 4.663 7.137 1.00 88.88 190 GLU A O 1
ATOM 1589 N N . LYS A 1 191 ? 17.441 6.250 8.541 1.00 91.56 191 LYS A N 1
ATOM 1590 C CA . LYS A 1 191 ? 16.274 6.249 9.425 1.00 91.56 191 LYS A CA 1
ATOM 1591 C C . LYS A 1 191 ? 15.735 7.663 9.549 1.00 91.56 191 LYS A C 1
ATOM 1593 O O . LYS A 1 191 ? 16.501 8.607 9.722 1.00 91.56 191 LYS A O 1
ATOM 1598 N N . ARG A 1 192 ? 14.415 7.795 9.500 1.00 91.81 192 ARG A N 1
ATOM 1599 C CA . ARG A 1 192 ? 13.699 9.056 9.676 1.00 91.81 192 ARG A CA 1
ATOM 1600 C C . ARG A 1 192 ? 12.603 8.863 10.710 1.00 91.81 192 ARG A C 1
ATOM 1602 O O . ARG A 1 192 ? 11.729 8.031 10.508 1.00 91.81 192 ARG A O 1
ATOM 1609 N N . THR A 1 193 ? 12.620 9.669 11.764 1.00 93.31 193 THR A N 1
ATOM 1610 C CA . THR A 1 193 ? 11.595 9.669 12.818 1.00 93.31 193 THR A CA 1
ATOM 1611 C C . THR A 1 193 ? 10.859 11.006 12.807 1.00 93.31 193 THR A C 1
ATOM 1613 O O . THR A 1 193 ? 11.476 12.049 12.595 1.00 93.31 193 THR A O 1
ATOM 1616 N N . LYS A 1 194 ? 9.541 10.985 13.006 1.00 93.44 194 LYS A N 1
ATOM 1617 C CA . LYS A 1 194 ? 8.692 12.173 13.138 1.00 93.44 194 LYS A CA 1
ATOM 1618 C C . LYS A 1 194 ? 7.741 11.981 14.316 1.00 93.44 194 LYS A C 1
ATOM 1620 O O . LYS A 1 194 ? 7.111 10.931 14.424 1.00 93.44 194 LYS A O 1
ATOM 1625 N N . LEU A 1 195 ? 7.613 13.016 15.136 1.00 93.06 195 LEU A N 1
ATOM 1626 C CA . LEU A 1 195 ? 6.586 13.147 16.164 1.00 93.06 195 LEU A CA 1
ATOM 1627 C C . LEU A 1 195 ? 5.717 14.352 15.782 1.00 93.06 195 LEU A C 1
ATOM 1629 O O . LEU A 1 195 ? 6.265 15.378 15.372 1.00 93.06 195 LEU A O 1
ATOM 1633 N N . ARG A 1 196 ? 4.396 14.194 15.813 1.00 88.62 196 ARG A N 1
ATOM 1634 C CA . ARG A 1 196 ? 3.415 15.244 15.512 1.00 88.62 196 ARG A CA 1
ATOM 1635 C C . ARG A 1 196 ? 2.297 15.226 16.530 1.00 88.62 196 ARG A C 1
ATOM 1637 O O . ARG A 1 196 ? 1.944 14.102 16.952 1.00 88.62 196 ARG A O 1
#

Radius of gyration: 20.28 Å; chains: 1; boun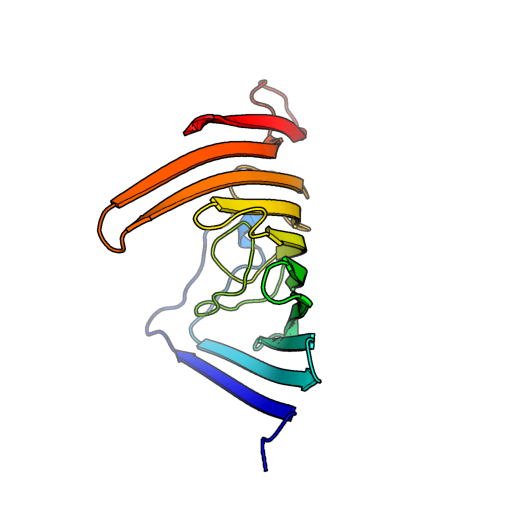ding box: 64×33×55 Å